Protein AF-A0A258IUU7-F1 (afdb_monomer_lite)

Radius of gyration: 29.43 Å; chains: 1; bounding box: 71×58×90 Å

Sequence (221 aa):
MAAPTRRALFGAGLAVAAISAPAAAFGTAAEDAALFTLIRALKAAGDAHAQADVASTAAYQRYKQLLGQPPGALRKRTSDWFAGLPVGDDVSEPFYGDLDACLAARDALLPRLHYPIPAAHHARCVEVVGALTAYRKRAQAAEREANAVAAEAAAEHALEAEDAILDQIRAYRPKTREGFAAKAEVAARFIDDQDALNAYGTKWAQAILADVQPMRSPLSS

Foldseek 3Di:
DDDDDDDDPPDDDPPPPPPDDDPDPPDQCVQCVVLVVLVVVLVVLVVQLVVLVVLLVQLVVQLPVQLDDQDPLQQADPVLVVLQFPDDPDSRDGCQPGLVSLVVSLVVLVVPCVDPSSVVSNVSSVSNNVSNVVSVVSSVVSCVVSVNVVSVVSSVVSVVSSVVSLVVLLQDQGDDPVSLVSSVVSLDVQCDDDPDRDPVNVSSVVSSVVNCVVVPDDPPD

Structure (mmCIF, N/CA/C/O backbone):
data_AF-A0A258IUU7-F1
#
_entry.id   AF-A0A258IUU7-F1
#
loop_
_atom_site.group_PDB
_atom_site.id
_atom_site.type_symbol
_atom_site.label_atom_id
_atom_site.label_alt_id
_atom_site.label_comp_id
_atom_site.label_asym_id
_atom_site.label_entity_id
_atom_site.label_seq_id
_atom_site.pdbx_PDB_ins_code
_atom_site.Cartn_x
_atom_site.Cartn_y
_atom_site.Cartn_z
_atom_site.occupancy
_atom_site.B_iso_or_equiv
_atom_site.auth_seq_id
_atom_site.auth_comp_id
_atom_site.auth_asym_id
_atom_site.auth_atom_id
_atom_site.pdbx_PDB_model_num
ATOM 1 N N . MET A 1 1 ? 6.036 40.406 9.057 1.00 34.84 1 MET A N 1
ATOM 2 C CA . MET A 1 1 ? 4.936 40.504 8.075 1.00 34.84 1 MET A CA 1
ATOM 3 C C . MET A 1 1 ? 4.192 39.186 8.075 1.00 34.84 1 MET A C 1
ATOM 5 O O . MET A 1 1 ? 4.754 38.178 7.675 1.00 34.84 1 MET A O 1
ATOM 9 N N . ALA A 1 2 ? 2.984 39.193 8.632 1.00 31.08 2 ALA A N 1
ATOM 10 C CA . ALA A 1 2 ? 2.076 38.060 8.620 1.00 31.08 2 ALA A CA 1
ATOM 11 C C . ALA A 1 2 ? 1.346 37.993 7.273 1.00 31.08 2 ALA A C 1
ATOM 13 O O . ALA A 1 2 ? 0.922 39.023 6.753 1.00 31.08 2 ALA A O 1
ATOM 14 N N . ALA A 1 3 ? 1.153 36.780 6.766 1.00 28.25 3 ALA A N 1
ATOM 15 C CA . ALA A 1 3 ? 0.068 36.448 5.855 1.00 28.25 3 ALA A CA 1
ATOM 16 C C . ALA A 1 3 ? -0.658 35.229 6.453 1.00 28.25 3 ALA A C 1
ATOM 18 O O . ALA A 1 3 ? -0.120 34.121 6.414 1.00 28.25 3 ALA A O 1
ATOM 19 N N . PRO A 1 4 ? -1.827 35.426 7.085 1.00 41.88 4 PRO A N 1
ATOM 20 C CA . PRO A 1 4 ? -2.693 34.344 7.524 1.00 41.88 4 PRO A CA 1
ATOM 21 C C . PRO A 1 4 ? -3.617 33.891 6.380 1.00 41.88 4 PRO A C 1
ATOM 23 O O . PRO A 1 4 ? -3.773 34.573 5.367 1.00 41.88 4 PRO A O 1
ATOM 26 N N . THR A 1 5 ? -4.320 32.777 6.610 1.00 44.47 5 THR A N 1
ATOM 27 C CA . THR A 1 5 ? -5.529 32.311 5.892 1.00 44.47 5 THR A CA 1
ATOM 28 C C . THR A 1 5 ? -5.368 31.732 4.478 1.00 44.47 5 THR A C 1
ATOM 30 O O . THR A 1 5 ? -5.599 32.405 3.483 1.00 44.47 5 THR A O 1
ATOM 33 N N . ARG A 1 6 ? -5.139 30.409 4.407 1.00 35.56 6 ARG A N 1
ATOM 34 C CA . ARG A 1 6 ? -5.766 29.477 3.438 1.00 35.56 6 ARG A CA 1
ATOM 35 C C . ARG A 1 6 ? -5.693 28.038 3.975 1.00 35.56 6 ARG A C 1
ATOM 37 O O . ARG A 1 6 ? -4.885 27.237 3.529 1.00 35.56 6 ARG A O 1
ATOM 44 N N . ARG A 1 7 ? -6.514 27.726 4.982 1.00 36.66 7 ARG A N 1
ATOM 45 C CA . ARG A 1 7 ? -6.904 26.355 5.386 1.00 36.66 7 ARG A CA 1
ATOM 46 C C . ARG A 1 7 ? -8.094 26.446 6.350 1.00 36.66 7 ARG A C 1
ATOM 48 O O . ARG A 1 7 ? -8.017 26.118 7.521 1.00 36.66 7 ARG A O 1
ATOM 55 N N . ALA A 1 8 ? -9.183 27.003 5.834 1.00 33.62 8 ALA A N 1
ATOM 56 C CA . ALA A 1 8 ? -10.482 27.067 6.495 1.00 33.62 8 ALA A CA 1
ATOM 57 C C . ALA A 1 8 ? -11.578 26.934 5.426 1.00 33.62 8 ALA A C 1
ATOM 59 O O . ALA A 1 8 ? -12.376 27.839 5.249 1.00 33.62 8 ALA A O 1
ATOM 60 N N . LEU A 1 9 ? -11.543 25.853 4.635 1.00 34.88 9 LEU A N 1
ATOM 61 C CA . LEU A 1 9 ? -12.598 25.509 3.664 1.00 34.88 9 LEU A CA 1
ATOM 62 C C . LEU A 1 9 ? -12.804 23.987 3.501 1.00 34.88 9 LEU A C 1
ATOM 64 O O . LEU A 1 9 ? -13.323 23.537 2.490 1.00 34.88 9 LEU A O 1
ATOM 68 N N . PHE A 1 10 ? -12.472 23.197 4.523 1.00 37.81 10 PHE A N 1
ATOM 69 C CA . PHE A 1 10 ? -13.085 21.877 4.729 1.00 37.81 10 PHE A CA 1
ATOM 70 C C . PHE A 1 10 ? -13.668 21.858 6.140 1.00 37.81 10 PHE A C 1
ATOM 72 O O . PHE A 1 10 ? -13.172 21.209 7.054 1.00 37.81 10 PHE A O 1
ATOM 79 N N . GLY A 1 11 ? -14.662 22.726 6.329 1.00 27.50 11 GLY A N 1
ATOM 80 C CA . GLY A 1 11 ? -15.493 22.739 7.517 1.00 27.50 11 GLY A CA 1
ATOM 81 C C . GLY A 1 11 ? -16.436 21.541 7.513 1.00 27.50 11 GLY A C 1
ATOM 82 O O . GLY A 1 11 ? -16.991 21.191 6.477 1.00 27.50 11 GLY A O 1
ATOM 83 N N . ALA A 1 12 ? -16.594 20.956 8.697 1.00 36.72 12 ALA A N 1
ATOM 84 C CA . ALA A 1 12 ? -17.875 20.519 9.243 1.00 36.72 12 ALA A CA 1
ATOM 85 C C . ALA A 1 12 ? -18.843 19.867 8.238 1.00 36.72 12 ALA A C 1
ATOM 87 O O . ALA A 1 12 ? -19.731 20.521 7.697 1.00 36.72 12 ALA A O 1
ATOM 88 N N . GLY A 1 13 ? -18.691 18.557 8.039 1.00 33.19 13 GLY A N 1
ATOM 89 C CA . GLY A 1 13 ? -19.592 17.778 7.190 1.00 33.19 13 GLY A CA 1
ATOM 90 C C . GLY A 1 13 ? -19.886 16.357 7.660 1.00 33.19 13 GLY A C 1
ATOM 91 O O . GLY A 1 13 ? -20.652 15.678 6.990 1.00 33.19 13 GLY A O 1
ATOM 92 N N . LEU A 1 14 ? -19.353 15.894 8.799 1.00 33.97 14 LEU A N 1
ATOM 93 C CA . LEU A 1 14 ? -19.926 14.723 9.463 1.00 33.97 14 LEU A CA 1
ATOM 94 C C . LEU A 1 14 ? -20.984 15.240 10.431 1.00 33.97 14 LEU A C 1
ATOM 96 O O . LEU A 1 14 ? -20.708 15.585 11.579 1.00 33.97 14 LEU A O 1
ATOM 100 N N . ALA A 1 15 ? -22.197 15.383 9.904 1.00 34.22 15 ALA A N 1
ATOM 101 C CA . ALA A 1 15 ? -23.387 15.578 10.703 1.00 34.22 15 ALA A CA 1
ATOM 102 C C . ALA A 1 15 ? -23.520 14.373 11.644 1.00 34.22 15 ALA A C 1
ATOM 104 O O . ALA A 1 15 ? -24.073 13.336 11.286 1.00 34.22 15 ALA A O 1
ATOM 105 N N . VAL A 1 16 ? -22.985 14.510 12.858 1.00 39.62 16 VAL A N 1
ATOM 106 C CA . VAL A 1 16 ? -23.411 13.711 14.001 1.00 39.62 16 VAL A CA 1
ATOM 107 C C . VAL A 1 16 ? -24.884 14.051 14.174 1.00 39.62 16 VAL A C 1
ATOM 109 O O . VAL A 1 16 ? -25.230 15.113 14.689 1.00 39.62 16 VAL A O 1
ATOM 112 N N . ALA A 1 17 ? -25.755 13.200 13.637 1.00 36.09 17 ALA A N 1
ATOM 113 C CA . ALA A 1 17 ? -27.182 13.310 13.850 1.00 36.09 17 ALA A CA 1
ATOM 114 C C . ALA A 1 17 ? -27.420 13.253 15.363 1.00 36.09 17 ALA A C 1
ATOM 116 O O . ALA A 1 17 ? -27.310 12.199 15.990 1.00 36.09 17 ALA A O 1
ATOM 117 N N . ALA A 1 18 ? -27.710 14.412 15.951 1.00 40.38 18 ALA A N 1
ATOM 118 C CA . ALA A 1 18 ? -28.271 14.523 17.281 1.00 40.38 18 ALA A CA 1
ATOM 119 C C . ALA A 1 18 ? -29.666 13.888 17.236 1.00 40.38 18 ALA A C 1
ATOM 121 O O . ALA A 1 18 ? -30.659 14.542 16.927 1.00 40.38 18 ALA A O 1
ATOM 122 N N . ILE A 1 19 ? -29.728 12.577 17.470 1.00 44.97 19 ILE A N 1
ATOM 123 C CA . ILE A 1 19 ? -30.986 11.861 17.652 1.00 44.97 19 ILE A CA 1
ATOM 124 C C . ILE A 1 19 ? -31.363 12.020 19.120 1.00 44.97 19 ILE A C 1
ATOM 126 O O . ILE A 1 19 ? -30.911 11.282 19.995 1.00 44.97 19 ILE A O 1
ATOM 130 N N . SER A 1 20 ? -32.189 13.028 19.376 1.00 47.78 20 SER A N 1
ATOM 131 C CA . SER A 1 20 ? -32.957 13.177 20.606 1.00 47.78 20 SER A CA 1
ATOM 132 C C . SER A 1 20 ? -33.908 11.981 20.723 1.00 47.78 20 SER A C 1
ATOM 134 O O . SER A 1 20 ? -34.896 11.903 19.995 1.00 47.78 20 SER A O 1
ATOM 136 N N . ALA A 1 21 ? -33.611 11.033 21.612 1.00 38.94 21 ALA A N 1
ATOM 137 C CA . ALA A 1 21 ? -34.515 9.941 21.978 1.00 38.94 21 ALA A CA 1
ATOM 138 C C . ALA A 1 21 ? -34.960 10.098 23.447 1.00 38.94 21 ALA A C 1
ATOM 140 O O . ALA A 1 21 ? -34.203 10.626 24.264 1.00 38.94 21 ALA A O 1
ATOM 141 N N . PRO A 1 22 ? -36.210 9.719 23.769 1.00 39.28 22 PRO A N 1
ATOM 142 C CA . PRO A 1 22 ? -37.013 10.342 24.814 1.00 39.28 22 PRO A CA 1
ATOM 143 C C . PRO A 1 22 ? -36.613 9.887 26.211 1.00 39.28 22 PRO A C 1
ATOM 145 O O . PRO A 1 22 ? -36.375 8.707 26.439 1.00 39.28 22 PRO A O 1
ATOM 148 N N . ALA A 1 23 ? -36.625 10.836 27.143 1.00 46.91 23 ALA A N 1
ATOM 149 C CA . ALA A 1 23 ? -36.422 10.657 28.571 1.00 46.91 23 ALA A CA 1
ATOM 150 C C . ALA A 1 23 ? -37.496 9.751 29.210 1.00 46.91 23 ALA A C 1
ATOM 152 O O . ALA A 1 23 ? -38.582 10.237 29.499 1.00 46.91 23 ALA A O 1
ATOM 153 N N . ALA A 1 24 ? -37.202 8.463 29.440 1.00 41.03 24 ALA A N 1
ATOM 154 C CA . ALA A 1 24 ? -37.823 7.605 30.468 1.00 41.03 24 ALA A CA 1
ATOM 155 C C . ALA A 1 24 ? -37.194 6.184 30.531 1.00 41.03 24 ALA A C 1
ATOM 157 O O . ALA A 1 24 ? -37.865 5.200 30.253 1.00 41.03 24 ALA A O 1
ATOM 158 N N . ALA A 1 25 ? -35.899 6.074 30.870 1.00 41.31 25 ALA A N 1
ATOM 159 C CA . ALA A 1 25 ? -35.201 4.867 31.373 1.00 41.31 25 ALA A CA 1
ATOM 160 C C . ALA A 1 25 ? -33.747 5.182 31.850 1.00 41.31 25 ALA A C 1
ATOM 162 O O . ALA A 1 25 ? -32.862 4.330 31.820 1.00 41.31 25 ALA A O 1
ATOM 163 N N . PHE A 1 26 ? -33.455 6.436 32.230 1.00 40.56 26 PHE A N 1
ATOM 164 C CA . PHE A 1 26 ? -32.109 7.049 32.171 1.00 40.56 26 PHE A CA 1
ATOM 165 C C . PHE A 1 26 ? -31.313 7.005 33.486 1.00 40.56 26 PHE A C 1
ATOM 167 O O . PHE A 1 26 ? -30.794 8.024 33.928 1.00 40.56 26 PHE A O 1
ATOM 174 N N . GLY A 1 27 ? -31.213 5.840 34.124 1.00 42.56 27 GLY A N 1
ATOM 175 C CA . GLY A 1 27 ? -30.250 5.649 35.219 1.00 42.56 27 GLY A CA 1
ATOM 176 C C . GLY A 1 27 ? -28.943 5.052 34.707 1.00 42.56 27 GLY A C 1
ATOM 177 O O . GLY A 1 27 ? -27.898 5.684 34.728 1.00 42.56 27 GLY A O 1
ATOM 178 N N . THR A 1 28 ? -29.034 3.838 34.166 1.00 47.50 28 THR A N 1
ATOM 179 C CA . THR A 1 28 ? -27.883 3.006 33.783 1.00 47.50 28 THR A CA 1
ATOM 180 C C . THR A 1 28 ? -27.494 3.149 32.309 1.00 47.50 28 THR A C 1
ATOM 182 O O . THR A 1 28 ? -26.318 3.106 31.971 1.00 47.50 28 THR A O 1
ATOM 185 N N . ALA A 1 29 ? -28.458 3.405 31.417 1.00 51.00 29 ALA A N 1
ATOM 186 C CA . ALA A 1 29 ? -28.188 3.593 29.989 1.00 51.00 29 ALA A CA 1
ATOM 187 C C . ALA A 1 29 ? -27.498 4.931 29.665 1.00 51.00 29 ALA A C 1
ATOM 189 O O . ALA A 1 29 ? -26.859 5.044 28.624 1.00 51.00 29 ALA A O 1
ATOM 190 N N . ALA A 1 30 ? -27.620 5.944 30.533 1.00 62.88 30 ALA A N 1
ATOM 191 C CA . ALA A 1 30 ? -27.027 7.263 30.308 1.00 62.88 30 ALA A CA 1
ATOM 192 C C . ALA A 1 30 ? -25.511 7.280 30.560 1.00 62.88 30 ALA A C 1
ATOM 194 O O . ALA A 1 30 ? -24.785 7.981 29.859 1.00 62.88 30 ALA A O 1
ATOM 195 N N . GLU A 1 31 ? -25.035 6.507 31.541 1.00 75.44 31 GLU A N 1
ATOM 196 C CA . GLU A 1 31 ? -23.646 6.570 32.006 1.00 75.44 31 GLU A CA 1
ATOM 197 C C . GLU A 1 31 ? -22.642 6.056 30.969 1.00 75.44 31 GLU A C 1
ATOM 199 O O . GLU A 1 31 ? -21.560 6.628 30.855 1.00 75.44 31 GLU A O 1
ATOM 204 N N . ASP A 1 32 ? -23.024 5.051 30.172 1.00 85.38 32 ASP A N 1
ATOM 205 C CA . ASP A 1 32 ? -22.186 4.451 29.124 1.00 85.38 32 ASP A CA 1
ATOM 206 C C . ASP A 1 32 ? -22.768 4.598 27.701 1.00 85.38 32 ASP A C 1
ATOM 208 O O . ASP A 1 32 ? -22.309 3.955 26.754 1.00 85.38 32 ASP A O 1
ATOM 212 N N . ALA A 1 33 ? -23.741 5.498 27.499 1.00 87.88 33 ALA A N 1
ATOM 213 C CA . ALA A 1 33 ? -24.345 5.763 26.184 1.00 87.88 33 ALA A CA 1
ATOM 214 C C . ALA A 1 33 ? -23.308 6.123 25.102 1.00 87.88 33 ALA A C 1
ATOM 216 O O . ALA A 1 33 ? -23.451 5.744 23.932 1.00 87.88 33 ALA A O 1
ATOM 217 N N . ALA A 1 34 ? -22.257 6.852 25.488 1.00 89.56 34 ALA A N 1
ATOM 218 C CA . ALA A 1 34 ? -21.167 7.233 24.596 1.00 89.56 34 ALA A CA 1
ATOM 219 C C . ALA A 1 34 ? -20.375 6.006 24.113 1.00 89.56 34 ALA A C 1
ATOM 221 O O . ALA A 1 34 ? -20.124 5.885 22.915 1.00 89.56 34 ALA A O 1
ATOM 222 N N . LEU A 1 35 ? -20.077 5.050 25.001 1.00 92.31 35 LEU A N 1
ATOM 223 C CA . LEU A 1 35 ? -19.404 3.797 24.648 1.00 92.31 35 LEU A CA 1
ATOM 224 C C . LEU A 1 35 ? -20.226 2.971 23.655 1.00 92.31 35 LEU A C 1
ATOM 226 O O . LEU A 1 35 ? -19.711 2.562 22.619 1.00 92.31 35 LEU A O 1
ATOM 230 N N . PHE A 1 36 ? -21.520 2.773 23.910 1.00 92.19 36 PHE A N 1
ATOM 231 C CA . PHE A 1 36 ? -22.383 2.032 22.979 1.00 92.19 36 PHE A CA 1
ATOM 232 C C . PHE A 1 36 ? -22.591 2.762 21.644 1.00 92.19 36 PHE A C 1
ATOM 234 O O . PHE A 1 36 ? -22.881 2.142 20.619 1.00 92.19 36 PHE A O 1
ATOM 241 N N . THR A 1 37 ? -22.435 4.085 21.623 1.00 93.81 37 THR A N 1
ATOM 242 C CA . THR A 1 37 ? -22.398 4.858 20.374 1.00 93.81 37 THR A CA 1
ATOM 243 C C . THR A 1 37 ? -21.097 4.610 19.615 1.00 93.81 37 THR A C 1
ATOM 245 O O . THR A 1 37 ? -21.157 4.337 18.418 1.00 93.81 37 THR A O 1
ATOM 248 N N . LEU A 1 38 ? -19.951 4.588 20.303 1.00 94.06 38 LEU A N 1
ATOM 249 C CA . LEU A 1 38 ? -18.661 4.224 19.711 1.00 94.06 38 LEU A CA 1
ATOM 250 C C . LEU A 1 38 ? -18.651 2.786 19.179 1.00 94.06 38 LEU A C 1
ATOM 252 O O . LEU A 1 38 ? -18.171 2.562 18.079 1.00 94.06 38 LEU A O 1
ATOM 256 N N . ILE A 1 39 ? -19.233 1.819 19.892 1.00 94.62 39 ILE A N 1
ATOM 257 C CA . ILE A 1 39 ? -19.301 0.417 19.437 1.00 94.62 39 ILE A CA 1
ATOM 258 C C . ILE A 1 39 ? -20.151 0.279 18.166 1.00 94.62 39 ILE A C 1
ATOM 260 O O . ILE A 1 39 ? -19.792 -0.455 17.245 1.00 94.62 39 ILE A O 1
ATOM 264 N N . ARG A 1 40 ? -21.269 1.009 18.074 1.00 95.44 40 ARG A N 1
ATOM 265 C CA . ARG A 1 40 ? -22.071 1.052 16.839 1.00 95.44 40 ARG A CA 1
ATOM 266 C C . ARG A 1 40 ? -21.302 1.706 15.692 1.00 95.44 40 ARG A C 1
ATOM 268 O O . ARG A 1 40 ? -21.364 1.204 14.573 1.00 95.44 40 ARG A O 1
ATOM 275 N N . ALA A 1 41 ? -20.567 2.780 15.976 1.00 93.12 41 ALA A N 1
ATOM 276 C CA . ALA A 1 41 ? -19.698 3.425 14.999 1.00 93.12 41 ALA A CA 1
ATOM 277 C C . ALA A 1 41 ? -18.565 2.493 14.539 1.00 93.12 41 ALA A C 1
ATOM 279 O O . ALA A 1 41 ? -18.305 2.426 13.345 1.00 93.12 41 ALA A O 1
ATOM 280 N N . LEU A 1 42 ? -17.963 1.721 15.452 1.00 95.50 42 LEU A N 1
ATOM 281 C CA . LEU A 1 42 ? -16.926 0.734 15.145 1.00 95.50 42 LEU A CA 1
ATOM 282 C C . LEU A 1 42 ? -17.442 -0.315 14.163 1.00 95.50 42 LEU A C 1
ATOM 284 O O . LEU A 1 42 ? -16.784 -0.607 13.174 1.00 95.50 42 LEU A O 1
ATOM 288 N N . LYS A 1 43 ? -18.645 -0.851 14.404 1.00 94.50 43 LYS A N 1
ATOM 289 C CA . LYS A 1 43 ? -19.261 -1.813 13.484 1.00 94.50 43 LYS A CA 1
ATOM 290 C C . LYS A 1 43 ? -19.465 -1.211 12.091 1.00 94.50 43 LYS A C 1
ATOM 292 O O . LYS A 1 43 ? -19.099 -1.836 11.105 1.00 94.50 43 LYS A O 1
ATOM 297 N N . ALA A 1 44 ? -20.013 0.002 12.017 1.00 93.81 44 ALA A N 1
ATOM 298 C CA . ALA A 1 44 ? -20.222 0.683 10.742 1.00 93.81 44 ALA A CA 1
ATOM 299 C C . ALA A 1 44 ? -18.898 0.993 10.015 1.00 93.81 44 ALA A C 1
ATOM 301 O O . ALA A 1 44 ? -18.835 0.879 8.793 1.00 93.81 44 ALA A O 1
ATOM 302 N N . ALA A 1 45 ? -17.847 1.358 10.755 1.00 93.31 45 ALA A N 1
ATOM 303 C CA . ALA A 1 45 ? -16.512 1.577 10.207 1.00 93.31 45 ALA A CA 1
ATOM 304 C C . ALA A 1 45 ? -15.896 0.276 9.674 1.00 93.31 45 ALA A C 1
ATOM 306 O O . ALA A 1 45 ? -15.402 0.277 8.552 1.00 93.31 45 ALA A O 1
ATOM 307 N N . GLY A 1 46 ? -16.014 -0.835 10.409 1.00 92.00 46 GLY A N 1
ATOM 308 C CA . GLY A 1 46 ? -15.561 -2.150 9.948 1.00 92.00 46 GLY A CA 1
ATOM 309 C C . GLY A 1 46 ? -16.287 -2.622 8.682 1.00 92.00 46 GLY A C 1
ATOM 310 O O . GLY A 1 46 ? -15.652 -3.115 7.753 1.00 92.00 46 GLY A O 1
ATOM 311 N N . ASP A 1 47 ? -17.604 -2.399 8.585 1.00 94.06 47 ASP A N 1
ATOM 312 C CA . ASP A 1 47 ? -18.370 -2.700 7.365 1.00 94.06 47 ASP A CA 1
ATOM 313 C C . ASP A 1 47 ? -17.890 -1.847 6.170 1.00 94.06 47 ASP A C 1
ATOM 315 O O . ASP A 1 47 ? -17.760 -2.349 5.050 1.00 94.06 47 ASP A O 1
ATOM 319 N N . ALA A 1 48 ? -17.599 -0.561 6.398 1.00 92.38 48 ALA A N 1
ATOM 320 C CA . ALA A 1 48 ? -17.075 0.341 5.372 1.00 92.38 48 ALA A CA 1
ATOM 321 C C . ALA A 1 48 ? -15.647 -0.032 4.940 1.00 92.38 48 ALA A C 1
ATOM 323 O O . ALA A 1 48 ? -15.347 -0.029 3.746 1.00 92.38 48 ALA A O 1
ATOM 324 N N . HIS A 1 49 ? -14.786 -0.396 5.891 1.00 93.12 49 HIS A N 1
ATOM 325 C CA . HIS A 1 49 ? -13.431 -0.869 5.629 1.00 93.12 49 HIS A CA 1
ATOM 326 C C . HIS A 1 49 ? -13.447 -2.165 4.811 1.00 93.12 49 HIS A C 1
ATOM 328 O O . HIS A 1 49 ? -12.791 -2.224 3.774 1.00 93.12 49 HIS A O 1
ATOM 334 N N . ALA A 1 50 ? -14.279 -3.148 5.168 1.00 94.12 50 ALA A N 1
ATOM 335 C CA . ALA A 1 50 ? -14.420 -4.379 4.387 1.00 94.12 50 ALA A CA 1
ATOM 336 C C . ALA A 1 50 ? -14.864 -4.113 2.935 1.00 94.12 50 ALA A C 1
ATOM 338 O O . ALA A 1 50 ? -14.363 -4.733 1.997 1.00 94.12 50 ALA A O 1
ATOM 339 N N . GLN A 1 51 ? -15.785 -3.168 2.719 1.00 94.75 51 GLN A N 1
ATOM 340 C CA . GLN A 1 51 ? -16.197 -2.771 1.367 1.00 94.75 51 GLN A CA 1
ATOM 341 C C . GLN A 1 51 ? -15.065 -2.083 0.593 1.00 94.75 51 GLN A C 1
ATOM 343 O O . GLN A 1 51 ? -14.891 -2.346 -0.601 1.00 94.75 51 GLN A O 1
ATOM 348 N N . ALA A 1 52 ? -14.295 -1.220 1.258 1.00 93.62 52 ALA A N 1
ATOM 349 C CA . ALA A 1 52 ? -13.158 -0.536 0.657 1.00 93.62 52 ALA A CA 1
ATOM 350 C C . ALA A 1 52 ? -12.024 -1.512 0.297 1.00 93.62 52 ALA A C 1
ATOM 352 O O . ALA A 1 52 ? -11.455 -1.398 -0.787 1.00 93.62 52 ALA A O 1
ATOM 353 N N . ASP A 1 53 ? -11.762 -2.520 1.131 1.00 94.69 53 ASP A N 1
ATOM 354 C CA . ASP A 1 53 ? -10.770 -3.569 0.865 1.00 94.69 53 ASP A CA 1
ATOM 355 C C . ASP A 1 53 ? -11.153 -4.437 -0.348 1.00 94.69 53 ASP A C 1
ATOM 357 O O . ASP A 1 53 ? -10.343 -4.677 -1.251 1.00 94.69 53 ASP A O 1
ATOM 361 N N . VAL A 1 54 ? -12.433 -4.816 -0.457 1.00 96.62 54 VAL A N 1
ATOM 362 C CA . VAL A 1 54 ? -12.958 -5.514 -1.645 1.00 96.62 54 VAL A CA 1
ATOM 363 C C . VAL A 1 54 ? -12.799 -4.654 -2.902 1.00 96.62 54 VAL A C 1
ATOM 365 O O . VAL A 1 54 ? -12.384 -5.159 -3.950 1.00 96.62 54 VAL A O 1
ATOM 368 N N . ALA A 1 55 ? -13.098 -3.355 -2.816 1.00 94.69 55 ALA A N 1
ATOM 369 C CA . ALA A 1 55 ? -12.937 -2.429 -3.935 1.00 94.69 55 ALA A CA 1
ATOM 370 C C . ALA A 1 55 ? -11.461 -2.243 -4.330 1.00 94.69 55 ALA A C 1
ATOM 372 O O . ALA A 1 55 ? -11.148 -2.261 -5.522 1.00 94.69 55 ALA A O 1
ATOM 373 N N . SER A 1 56 ? -10.561 -2.125 -3.350 1.00 95.19 56 SER A N 1
ATOM 374 C CA . SER A 1 56 ? -9.108 -2.055 -3.549 1.00 95.19 56 SER A CA 1
ATOM 375 C C . SER A 1 56 ? -8.585 -3.314 -4.240 1.00 95.19 56 SER A C 1
ATOM 377 O O . SER A 1 56 ? -7.938 -3.239 -5.289 1.00 95.19 56 SER A O 1
ATOM 379 N N . THR A 1 57 ? -8.982 -4.490 -3.750 1.00 95.81 57 THR A N 1
ATOM 380 C CA . THR A 1 57 ? -8.637 -5.776 -4.365 1.00 95.81 57 THR A CA 1
ATOM 381 C C . THR A 1 57 ? -9.143 -5.858 -5.807 1.00 95.81 57 THR A C 1
ATOM 383 O O . THR A 1 57 ? -8.395 -6.249 -6.706 1.00 95.81 57 THR A O 1
ATOM 386 N N . ALA A 1 58 ? -10.390 -5.456 -6.069 1.00 96.69 58 ALA A N 1
ATOM 387 C CA . ALA A 1 58 ? -10.949 -5.451 -7.420 1.00 96.69 58 ALA A CA 1
ATOM 388 C C . ALA A 1 58 ? -10.195 -4.491 -8.359 1.00 96.69 58 ALA A C 1
ATOM 390 O O . ALA A 1 58 ? -9.888 -4.855 -9.500 1.00 96.69 58 ALA A O 1
ATOM 391 N N . ALA A 1 59 ? -9.844 -3.296 -7.875 1.00 95.31 59 ALA A N 1
ATOM 392 C CA . ALA A 1 59 ? -9.045 -2.326 -8.616 1.00 95.31 59 ALA A CA 1
ATOM 393 C C . ALA A 1 59 ? -7.645 -2.877 -8.928 1.00 95.31 59 ALA A C 1
ATOM 395 O O . ALA A 1 59 ? -7.187 -2.793 -10.067 1.00 95.31 59 ALA A O 1
ATOM 396 N N . TYR A 1 60 ? -6.999 -3.540 -7.969 1.00 93.88 60 TYR A N 1
ATOM 397 C CA . TYR A 1 60 ? -5.700 -4.178 -8.175 1.00 93.88 60 TYR A CA 1
ATOM 398 C C . TYR A 1 60 ? -5.750 -5.321 -9.202 1.00 93.88 60 TYR A C 1
ATOM 400 O O . TYR A 1 60 ? -4.869 -5.435 -10.061 1.00 93.88 60 TYR A O 1
ATOM 408 N N . GLN A 1 61 ? -6.801 -6.146 -9.182 1.00 95.62 61 GLN A N 1
ATOM 409 C CA . GLN A 1 61 ? -6.986 -7.190 -10.196 1.00 95.62 61 GLN A CA 1
ATOM 410 C C . GLN A 1 61 ? -7.206 -6.592 -11.589 1.00 95.62 61 GLN A C 1
ATOM 412 O O . GLN A 1 61 ? -6.602 -7.052 -12.562 1.00 95.62 61 GLN A O 1
ATOM 417 N N . ARG A 1 62 ? -8.003 -5.522 -11.693 1.00 95.44 62 ARG A N 1
ATOM 418 C CA . ARG A 1 62 ? -8.186 -4.790 -12.953 1.00 95.44 62 ARG A CA 1
ATOM 419 C C . ARG A 1 62 ? -6.875 -4.172 -13.440 1.00 95.44 62 ARG A C 1
ATOM 421 O O . ARG A 1 62 ? -6.550 -4.300 -14.618 1.00 95.44 62 ARG A O 1
ATOM 428 N N . TYR A 1 63 ? -6.094 -3.567 -12.547 1.00 95.44 63 TYR A N 1
ATOM 429 C CA . TYR A 1 63 ? -4.763 -3.044 -12.855 1.00 95.44 63 TYR A CA 1
ATOM 430 C C . TYR A 1 63 ? -3.857 -4.128 -13.453 1.00 95.44 63 TYR A C 1
ATOM 432 O O . TYR A 1 63 ? -3.269 -3.914 -14.513 1.00 95.44 63 TYR A O 1
ATOM 440 N N . LYS A 1 64 ? -3.800 -5.318 -12.839 1.00 93.19 64 LYS A N 1
ATOM 441 C CA . LYS A 1 64 ? -3.019 -6.454 -13.361 1.00 93.19 64 LYS A CA 1
ATOM 442 C C . LYS A 1 64 ? -3.460 -6.883 -14.757 1.00 93.19 64 LYS A C 1
ATOM 444 O O . LYS A 1 64 ? -2.612 -7.140 -15.611 1.00 93.19 64 LYS A O 1
ATOM 449 N N . GLN A 1 65 ? -4.770 -6.947 -14.990 1.00 94.44 65 GLN A N 1
ATOM 450 C CA . GLN A 1 65 ? -5.328 -7.299 -16.298 1.00 94.44 65 GLN A CA 1
ATOM 451 C C . GLN A 1 65 ? -4.953 -6.268 -17.371 1.00 94.44 65 GLN A C 1
ATOM 453 O O . GLN A 1 65 ? -4.538 -6.651 -18.463 1.00 94.44 65 GLN A O 1
ATOM 458 N N . LEU A 1 66 ? -5.049 -4.974 -17.050 1.00 93.81 66 LEU A N 1
ATOM 459 C CA . LEU A 1 66 ? -4.711 -3.877 -17.963 1.00 93.81 66 LEU A CA 1
ATOM 460 C C . LEU A 1 66 ? -3.202 -3.771 -18.232 1.00 93.81 66 LEU A C 1
ATOM 462 O O . LEU A 1 66 ? -2.786 -3.458 -19.349 1.00 93.81 66 LEU A O 1
ATOM 466 N N . LEU A 1 67 ? -2.369 -4.032 -17.222 1.00 92.31 67 LEU A N 1
ATOM 467 C CA . LEU A 1 67 ? -0.914 -3.975 -17.353 1.00 92.31 67 LEU A CA 1
ATOM 468 C C . LEU A 1 67 ? -0.377 -5.102 -18.248 1.00 92.31 67 LEU A C 1
ATOM 470 O O . LEU A 1 67 ? 0.473 -4.865 -19.120 1.00 92.31 67 LEU A O 1
ATOM 474 N N . GLY A 1 68 ? -0.907 -6.312 -18.051 1.00 88.75 68 GLY A N 1
ATOM 475 C CA . GLY A 1 68 ? -0.507 -7.511 -18.776 1.00 88.75 68 GLY A CA 1
ATOM 476 C C . GLY A 1 68 ? 0.929 -7.946 -18.476 1.00 88.75 68 GLY A C 1
ATOM 477 O O . GLY A 1 68 ? 1.529 -7.575 -17.469 1.00 88.75 68 GLY A O 1
ATOM 478 N N . GLN A 1 69 ? 1.489 -8.766 -19.366 1.00 88.19 69 GLN A N 1
ATOM 479 C CA . GLN A 1 69 ? 2.857 -9.261 -19.222 1.00 88.19 69 GLN A CA 1
ATOM 480 C C . GLN A 1 69 ? 3.892 -8.182 -19.590 1.00 88.19 69 GLN A C 1
ATOM 482 O O . GLN A 1 69 ? 3.660 -7.367 -20.501 1.00 88.19 69 GLN A O 1
ATOM 487 N N . PRO A 1 70 ? 5.061 -8.182 -18.926 1.00 85.50 70 PRO A N 1
ATOM 488 C CA . PRO A 1 70 ? 6.165 -7.330 -19.323 1.00 85.50 70 PRO A CA 1
ATOM 489 C C . PRO A 1 70 ? 6.667 -7.708 -20.722 1.00 85.50 70 PRO A C 1
ATOM 491 O O . PRO A 1 70 ? 6.702 -8.887 -21.084 1.00 85.50 70 PRO A O 1
ATOM 494 N N . PRO A 1 71 ? 7.101 -6.728 -21.529 1.00 89.00 71 PRO A N 1
ATOM 495 C CA . PRO A 1 71 ? 7.768 -7.023 -22.788 1.00 89.00 71 PRO A CA 1
ATOM 496 C C . PRO A 1 71 ? 9.075 -7.787 -22.539 1.00 89.00 71 PRO A C 1
ATOM 498 O O . PRO A 1 71 ? 9.844 -7.442 -21.643 1.00 89.00 71 PRO A O 1
ATOM 501 N N . GLY A 1 72 ? 9.367 -8.789 -23.375 1.00 88.75 72 GLY A N 1
ATOM 502 C CA . GLY A 1 72 ? 10.546 -9.654 -23.221 1.00 88.75 72 GLY A CA 1
ATOM 503 C C . GLY A 1 72 ? 11.891 -8.916 -23.256 1.00 88.75 72 GLY A C 1
ATOM 504 O O . GLY A 1 72 ? 12.876 -9.412 -22.715 1.00 88.75 72 GLY A O 1
ATOM 505 N N . ALA A 1 73 ? 11.924 -7.708 -23.825 1.00 89.94 73 ALA A N 1
ATOM 506 C CA . ALA A 1 73 ? 13.076 -6.812 -23.783 1.00 89.94 73 ALA A CA 1
ATOM 507 C C . ALA A 1 73 ? 13.508 -6.451 -22.349 1.00 89.94 73 ALA A C 1
ATOM 509 O O . ALA A 1 73 ? 14.701 -6.264 -22.119 1.00 89.94 73 ALA A O 1
ATOM 510 N N . LEU A 1 74 ? 12.567 -6.410 -21.393 1.00 90.38 74 LEU A N 1
ATOM 511 C CA . LEU A 1 74 ? 12.832 -6.109 -19.980 1.00 90.38 74 LEU A CA 1
ATOM 512 C C . LEU A 1 74 ? 13.391 -7.285 -19.188 1.00 90.38 74 LEU A C 1
ATOM 514 O O . LEU A 1 74 ? 13.777 -7.101 -18.036 1.00 90.38 74 LEU A O 1
ATOM 518 N N . ARG A 1 75 ? 13.421 -8.484 -19.772 1.00 88.88 75 ARG A N 1
ATOM 519 C CA . ARG A 1 75 ? 14.025 -9.642 -19.124 1.00 88.88 75 ARG A CA 1
ATOM 520 C C . ARG A 1 75 ? 15.540 -9.454 -19.100 1.00 88.88 75 ARG A C 1
ATOM 522 O O . ARG A 1 75 ? 16.144 -9.284 -20.166 1.00 88.88 75 ARG A O 1
ATOM 529 N N . LYS A 1 76 ? 16.124 -9.489 -17.901 1.00 88.88 76 LYS A N 1
ATOM 530 C CA . LYS A 1 76 ? 17.572 -9.395 -17.697 1.00 88.88 76 LYS A CA 1
ATOM 531 C C . LYS A 1 76 ? 18.276 -10.588 -18.347 1.00 88.88 76 LYS A C 1
ATOM 533 O O . LYS A 1 76 ? 17.753 -11.705 -18.394 1.00 88.88 76 LYS A O 1
ATOM 538 N N . ARG A 1 77 ? 19.459 -10.334 -18.901 1.00 87.69 77 ARG A N 1
ATOM 539 C CA . ARG A 1 77 ? 20.343 -11.335 -19.512 1.00 87.69 77 ARG A CA 1
ATOM 540 C C . ARG A 1 77 ? 21.746 -11.168 -18.953 1.00 87.69 77 ARG A C 1
ATOM 542 O O . ARG A 1 77 ? 22.158 -10.060 -18.634 1.00 87.69 77 ARG A O 1
ATOM 549 N N . THR A 1 78 ? 22.530 -12.240 -18.932 1.00 83.81 78 THR A N 1
ATOM 550 C CA . THR A 1 78 ? 23.952 -12.169 -18.550 1.00 83.81 78 THR A CA 1
ATOM 551 C C . THR A 1 78 ? 24.742 -11.195 -19.427 1.00 83.81 78 THR A C 1
ATOM 553 O O . THR A 1 78 ? 25.645 -10.518 -18.947 1.00 83.81 78 THR A O 1
ATOM 556 N N . SER A 1 79 ? 24.357 -11.051 -20.701 1.00 83.81 79 SER A N 1
ATOM 557 C CA . SER A 1 79 ? 24.957 -10.084 -21.623 1.00 83.81 79 SER A CA 1
ATOM 558 C C . SER A 1 79 ? 24.738 -8.620 -21.226 1.00 83.81 79 SER A C 1
ATOM 560 O O . SER A 1 79 ? 25.500 -7.757 -21.653 1.00 83.81 79 SER A O 1
ATOM 562 N N . ASP A 1 80 ? 23.708 -8.330 -20.426 1.00 89.38 80 ASP A N 1
ATOM 563 C CA . ASP A 1 80 ? 23.346 -6.963 -20.037 1.00 89.38 80 ASP A CA 1
ATOM 564 C C . ASP A 1 80 ? 24.397 -6.354 -19.087 1.00 89.38 80 ASP A C 1
ATOM 566 O O . ASP A 1 80 ? 24.595 -5.138 -19.090 1.00 89.38 80 ASP A O 1
ATOM 570 N N . TRP A 1 81 ? 25.163 -7.193 -18.375 1.00 86.44 81 TRP A N 1
ATOM 571 C CA . TRP A 1 81 ? 26.309 -6.764 -17.564 1.00 86.44 81 TRP A CA 1
ATOM 572 C C . TRP A 1 81 ? 27.401 -6.102 -18.415 1.00 86.44 81 TRP A C 1
ATOM 574 O O . TRP A 1 81 ? 27.925 -5.050 -18.056 1.00 86.44 81 TRP A O 1
ATOM 584 N N . PHE A 1 82 ? 27.690 -6.649 -19.603 1.00 86.88 82 PHE A N 1
ATOM 585 C CA . PHE A 1 82 ? 28.672 -6.059 -20.525 1.00 86.88 82 PHE A CA 1
ATOM 586 C C . PHE A 1 82 ? 28.205 -4.727 -21.125 1.00 86.88 82 PHE A C 1
ATOM 588 O O . PHE A 1 82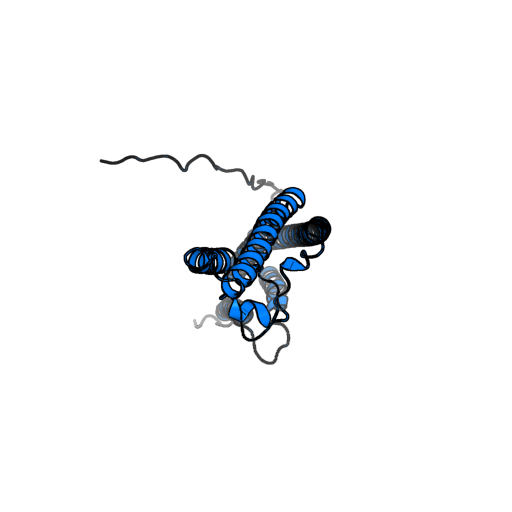 ? 29.030 -3.925 -21.571 1.00 86.88 82 PHE A O 1
ATOM 595 N N . ALA A 1 83 ? 26.894 -4.479 -21.122 1.00 87.75 83 ALA A N 1
ATOM 596 C CA . ALA A 1 83 ? 26.304 -3.209 -21.520 1.00 87.75 83 ALA A CA 1
ATOM 597 C C . ALA A 1 83 ? 26.233 -2.185 -20.371 1.00 87.75 83 ALA A C 1
ATOM 599 O O . ALA A 1 83 ? 25.795 -1.058 -20.590 1.00 87.75 83 ALA A O 1
ATOM 600 N N . GLY A 1 84 ? 26.679 -2.553 -19.163 1.00 88.00 84 GLY A N 1
ATOM 601 C CA . GLY A 1 84 ? 26.630 -1.692 -17.981 1.00 88.00 84 GLY A CA 1
ATOM 602 C C . GLY A 1 84 ? 25.221 -1.498 -17.415 1.00 88.00 84 GLY A C 1
ATOM 603 O O . GLY A 1 84 ? 25.009 -0.576 -16.632 1.00 88.00 84 GLY A O 1
ATOM 604 N N . LEU A 1 85 ? 24.254 -2.332 -17.814 1.00 90.69 85 LEU A N 1
ATOM 605 C CA . LEU A 1 85 ? 22.898 -2.303 -17.267 1.00 90.69 85 LEU A CA 1
ATOM 606 C C . LEU A 1 85 ? 22.886 -2.849 -15.823 1.00 90.69 85 LEU A C 1
ATOM 608 O O . LEU A 1 85 ? 23.736 -3.671 -15.474 1.00 90.69 85 LEU A O 1
ATOM 612 N N . PRO A 1 86 ? 21.920 -2.436 -14.979 1.00 86.56 86 PRO A N 1
ATOM 613 C CA . PRO A 1 86 ? 21.829 -2.845 -13.576 1.00 86.56 86 PRO A CA 1
ATOM 614 C C . PRO A 1 86 ? 21.283 -4.273 -13.446 1.00 86.56 86 PRO A C 1
ATOM 616 O O . PRO A 1 86 ? 20.115 -4.536 -13.136 1.00 86.56 86 PRO A O 1
ATOM 619 N N . VAL A 1 87 ? 22.161 -5.224 -13.727 1.00 81.25 87 VAL A N 1
ATOM 620 C CA . VAL A 1 87 ? 21.940 -6.639 -13.463 1.00 81.25 87 VAL A CA 1
ATOM 621 C C . VAL A 1 87 ? 22.488 -6.908 -12.064 1.00 81.25 87 VAL A C 1
ATOM 623 O O . VAL A 1 87 ? 23.698 -6.845 -11.864 1.00 81.25 87 VAL A O 1
ATOM 626 N N . GLY A 1 88 ? 21.601 -7.108 -11.084 1.00 69.44 88 GLY A N 1
ATOM 627 C CA . GLY A 1 88 ? 21.998 -7.617 -9.768 1.00 69.44 88 GLY A CA 1
ATOM 628 C C . GLY A 1 88 ? 22.405 -9.092 -9.854 1.00 69.44 88 GLY A C 1
ATOM 629 O O . GLY A 1 88 ? 22.503 -9.648 -10.949 1.00 69.44 88 GLY A O 1
ATOM 630 N N . ASP A 1 89 ? 22.579 -9.746 -8.706 1.00 65.44 89 ASP A N 1
ATOM 631 C CA . ASP A 1 89 ? 22.918 -11.179 -8.663 1.00 65.44 89 ASP A CA 1
ATOM 632 C C . ASP A 1 89 ? 21.795 -12.073 -9.220 1.00 65.44 89 ASP A C 1
ATOM 634 O O . ASP A 1 89 ? 22.043 -13.202 -9.647 1.00 65.44 89 ASP A O 1
ATOM 638 N N . ASP A 1 90 ? 20.566 -11.553 -9.273 1.00 66.12 90 ASP A N 1
ATOM 639 C CA . ASP A 1 90 ? 19.410 -12.253 -9.810 1.00 66.12 90 ASP A CA 1
ATOM 640 C C . ASP A 1 90 ? 19.007 -11.732 -11.204 1.00 66.12 90 ASP A C 1
ATOM 642 O O . ASP A 1 90 ? 18.415 -10.663 -11.376 1.00 66.12 90 ASP A O 1
ATOM 646 N N . VAL A 1 91 ? 19.320 -12.525 -12.233 1.00 67.50 91 VAL A N 1
ATOM 647 C CA . VAL A 1 91 ? 18.898 -12.304 -13.630 1.00 67.50 91 VAL A CA 1
ATOM 648 C C . VAL A 1 91 ? 17.431 -12.679 -13.886 1.00 67.50 91 VAL A C 1
ATOM 650 O O . VAL A 1 91 ? 16.949 -12.525 -15.012 1.00 67.50 91 VAL A O 1
ATOM 653 N N . SER A 1 92 ? 16.715 -13.203 -12.886 1.00 68.81 92 SER A N 1
ATOM 654 C CA . SER A 1 92 ? 15.311 -13.593 -13.029 1.00 68.81 92 SER A CA 1
ATOM 655 C C . SER A 1 92 ? 14.349 -12.399 -12.982 1.00 68.81 92 SER A C 1
ATOM 657 O O . SER A 1 92 ? 13.268 -12.470 -13.575 1.00 68.81 92 SER A O 1
ATOM 659 N N . GLU A 1 93 ? 14.759 -11.279 -12.380 1.00 77.44 93 GLU A N 1
ATOM 660 C CA . GLU A 1 93 ? 13.912 -10.096 -12.223 1.00 77.44 93 GLU A CA 1
ATOM 661 C C . GLU A 1 93 ? 13.974 -9.137 -13.430 1.00 77.44 93 GLU A C 1
ATOM 663 O O . GLU A 1 93 ? 15.052 -8.863 -13.958 1.00 77.44 93 GLU A O 1
ATOM 668 N N . PRO A 1 94 ? 12.843 -8.571 -13.893 1.00 81.50 94 PRO A N 1
ATOM 669 C CA . PRO A 1 94 ? 12.840 -7.531 -14.928 1.00 81.50 94 PRO A CA 1
ATOM 670 C C . PRO A 1 94 ? 13.342 -6.158 -14.434 1.00 81.50 94 PRO A C 1
ATOM 672 O O . PRO A 1 94 ? 13.341 -5.871 -13.243 1.00 81.50 94 PRO A O 1
ATOM 675 N N . PHE A 1 95 ? 13.699 -5.252 -15.353 1.00 84.44 95 PHE A N 1
ATOM 676 C CA . PHE A 1 95 ? 14.235 -3.898 -15.067 1.00 84.44 95 PHE A CA 1
ATOM 677 C C . PHE A 1 95 ? 13.240 -2.860 -14.468 1.00 84.44 95 PHE A C 1
ATOM 679 O O . PHE A 1 95 ? 13.366 -1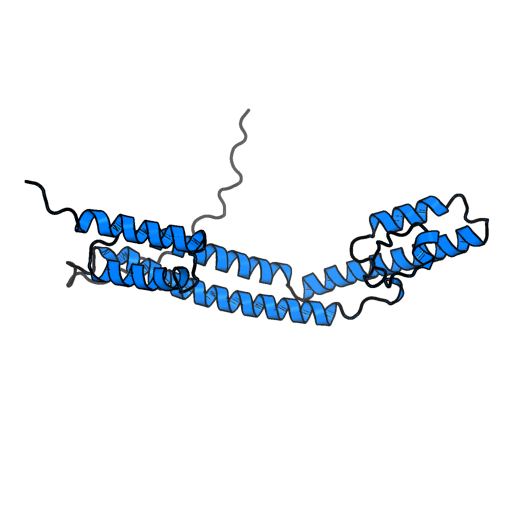.664 -14.729 1.00 84.44 95 PHE A O 1
ATOM 686 N N . TYR A 1 96 ? 12.207 -3.251 -13.714 1.00 76.62 96 TYR A N 1
ATOM 687 C CA . TYR A 1 96 ? 11.051 -2.381 -13.408 1.00 76.62 96 TYR A CA 1
ATOM 688 C C . TYR A 1 96 ? 11.368 -1.040 -12.711 1.00 76.62 96 TYR A C 1
ATOM 690 O O . TYR A 1 96 ? 10.645 -0.066 -12.940 1.00 76.62 96 TYR A O 1
ATOM 698 N N . GLY A 1 97 ? 12.437 -0.968 -11.911 1.00 78.12 97 GLY A N 1
ATOM 699 C CA . GLY A 1 97 ? 12.850 0.235 -11.167 1.00 78.12 97 GLY A CA 1
ATOM 700 C C . GLY A 1 97 ? 14.051 0.989 -11.752 1.00 78.12 97 GLY A C 1
ATOM 701 O O . GLY A 1 97 ? 14.437 2.028 -11.230 1.00 78.12 97 GLY A O 1
ATOM 702 N N . ASP A 1 98 ? 14.626 0.504 -12.850 1.00 84.06 98 ASP A N 1
ATOM 703 C CA . ASP A 1 98 ? 16.022 0.781 -13.205 1.00 84.06 98 ASP A CA 1
ATOM 704 C C . ASP A 1 98 ? 16.201 1.850 -14.301 1.00 84.06 98 ASP A C 1
ATOM 706 O O . ASP A 1 98 ? 17.246 1.908 -14.948 1.00 84.06 98 ASP A O 1
ATOM 710 N N . LEU A 1 99 ? 15.188 2.685 -14.575 1.00 88.50 99 LEU A N 1
ATOM 711 C CA . LEU A 1 99 ? 15.190 3.544 -15.771 1.00 88.50 99 LEU A CA 1
ATOM 712 C C . LEU A 1 99 ? 16.382 4.502 -15.818 1.00 88.50 99 LEU A C 1
ATOM 714 O O . LEU A 1 99 ? 17.039 4.585 -16.854 1.00 88.50 99 LEU A O 1
ATOM 718 N N . ASP A 1 100 ? 16.680 5.180 -14.714 1.00 91.31 100 ASP A N 1
ATOM 719 C CA . ASP A 1 100 ? 17.767 6.161 -14.667 1.00 91.31 100 ASP A CA 1
ATOM 720 C C . ASP A 1 100 ? 19.136 5.483 -14.803 1.00 91.31 100 ASP A C 1
ATOM 722 O O . ASP A 1 100 ? 20.007 5.969 -15.523 1.00 91.31 100 ASP A O 1
ATOM 726 N N . ALA A 1 101 ? 19.299 4.302 -14.204 1.00 91.06 101 ALA A N 1
ATOM 727 C CA . ALA A 1 101 ? 20.501 3.488 -14.356 1.00 91.06 101 ALA A CA 1
ATOM 728 C C . ALA A 1 101 ? 20.660 2.957 -15.794 1.00 91.06 101 ALA A C 1
ATOM 730 O O . ALA A 1 101 ? 21.755 2.998 -16.354 1.00 91.06 101 ALA A O 1
ATOM 731 N N . CYS A 1 102 ? 19.570 2.527 -16.439 1.00 92.06 102 CYS A N 1
ATOM 732 C CA . CYS A 1 102 ? 19.584 2.100 -17.840 1.00 92.06 102 CYS A CA 1
ATOM 733 C C . CYS A 1 102 ? 19.893 3.264 -18.798 1.00 92.06 102 CYS A C 1
ATOM 735 O O . CYS A 1 102 ? 20.595 3.078 -19.794 1.00 92.06 102 CYS A O 1
ATOM 737 N N . LEU A 1 103 ? 19.389 4.467 -18.499 1.00 94.19 103 LEU A N 1
ATOM 738 C CA . LEU A 1 103 ? 19.709 5.694 -19.234 1.00 94.19 103 LEU A CA 1
ATOM 739 C C . LEU A 1 103 ? 21.189 6.059 -19.082 1.00 94.19 103 LEU A C 1
ATOM 741 O O . LEU A 1 103 ? 21.855 6.297 -20.086 1.00 94.19 103 LEU A O 1
ATOM 745 N N . ALA A 1 104 ? 21.724 6.016 -17.860 1.00 94.69 104 ALA A N 1
ATOM 746 C CA . ALA A 1 104 ? 23.140 6.267 -17.605 1.00 94.69 104 ALA A CA 1
ATOM 747 C C . ALA A 1 104 ? 24.046 5.269 -18.350 1.00 94.69 104 ALA A C 1
ATOM 749 O O . ALA A 1 104 ? 25.025 5.673 -18.978 1.00 94.69 104 ALA A O 1
ATOM 750 N N . ALA A 1 105 ? 23.687 3.980 -18.347 1.00 92.81 105 ALA A N 1
ATOM 751 C CA . ALA A 1 105 ? 24.407 2.938 -19.080 1.00 92.81 105 ALA A CA 1
ATOM 752 C C . ALA A 1 105 ? 24.397 3.178 -20.599 1.00 92.81 105 ALA A C 1
ATOM 754 O O . ALA A 1 105 ? 25.428 3.056 -21.263 1.00 92.81 105 ALA A O 1
ATOM 755 N N . ARG A 1 106 ? 23.242 3.569 -21.157 1.00 94.88 106 ARG A N 1
ATOM 756 C CA . ARG A 1 106 ? 23.122 3.960 -22.570 1.00 94.88 106 ARG A CA 1
ATOM 757 C C . ARG A 1 106 ? 24.045 5.134 -22.890 1.00 94.88 106 ARG A C 1
ATOM 759 O O . ARG A 1 106 ? 24.826 5.063 -23.837 1.00 94.88 106 ARG A O 1
ATOM 766 N N . ASP A 1 107 ? 23.965 6.197 -22.099 1.00 95.12 107 ASP A N 1
ATOM 767 C CA . ASP A 1 107 ? 24.654 7.454 -22.385 1.00 95.12 107 ASP A CA 1
ATOM 768 C C . ASP A 1 107 ? 26.180 7.310 -22.245 1.00 95.12 107 ASP A C 1
ATOM 770 O O . ASP A 1 107 ? 26.934 7.882 -23.035 1.00 95.12 107 ASP A O 1
ATOM 774 N N . ALA A 1 108 ? 26.648 6.451 -21.333 1.00 94.12 108 ALA A N 1
ATOM 775 C CA . ALA A 1 108 ? 28.065 6.115 -21.176 1.00 94.12 108 ALA A CA 1
ATOM 776 C C . ALA A 1 108 ? 28.684 5.428 -22.412 1.00 94.12 108 ALA A C 1
ATOM 778 O O . ALA A 1 108 ? 29.898 5.508 -22.623 1.00 94.12 108 ALA A O 1
ATOM 779 N N . LEU A 1 109 ? 27.873 4.761 -23.242 1.00 92.19 109 LEU A N 1
ATOM 780 C CA . LEU A 1 109 ? 28.333 4.068 -24.450 1.00 92.19 109 LEU A CA 1
ATOM 781 C C . LEU A 1 109 ? 28.353 4.965 -25.700 1.00 92.19 109 LEU A C 1
ATOM 783 O O . LEU A 1 109 ? 29.040 4.622 -26.666 1.00 92.19 109 LEU A O 1
ATOM 787 N N . LEU A 1 110 ? 27.679 6.126 -25.679 1.00 90.19 110 LEU A N 1
ATOM 788 C CA . LEU A 1 110 ? 27.602 7.062 -26.814 1.00 90.19 110 LEU A CA 1
ATOM 789 C C . LEU A 1 110 ? 28.972 7.457 -27.409 1.00 90.19 110 LEU A C 1
ATOM 791 O O . LEU A 1 110 ? 29.101 7.460 -28.634 1.00 90.19 110 LEU A O 1
ATOM 795 N N . PRO A 1 111 ? 30.031 7.727 -26.616 1.00 91.75 111 PRO A N 1
ATOM 796 C CA . PRO A 1 111 ? 31.335 8.109 -27.169 1.00 91.75 111 PRO A CA 1
ATOM 797 C C . PRO A 1 111 ? 32.072 6.979 -27.908 1.00 91.75 111 PRO A C 1
ATOM 799 O O . PRO A 1 111 ? 33.125 7.218 -28.498 1.00 91.75 111 PRO A O 1
ATOM 802 N N . ARG A 1 112 ? 31.583 5.732 -27.827 1.00 87.62 112 ARG A N 1
ATOM 803 C CA . ARG A 1 112 ? 32.264 4.526 -28.334 1.00 87.62 112 ARG A CA 1
ATOM 804 C C . ARG A 1 112 ? 31.473 3.793 -29.422 1.00 87.62 112 ARG A C 1
ATOM 806 O O . ARG A 1 112 ? 31.870 2.698 -29.812 1.00 87.62 112 ARG A O 1
ATOM 813 N N . LEU A 1 113 ? 30.384 4.377 -29.923 1.00 88.19 113 LEU A N 1
ATOM 814 C CA . LEU A 1 113 ? 29.457 3.727 -30.861 1.00 88.19 113 LEU A CA 1
ATOM 815 C C . LEU A 1 113 ? 30.065 3.323 -32.201 1.00 88.19 113 LEU A C 1
ATOM 817 O O . LEU A 1 113 ? 29.518 2.460 -32.879 1.00 88.19 113 LEU A O 1
ATOM 821 N N . HIS A 1 114 ? 31.178 3.930 -32.602 1.00 90.62 114 HIS A N 1
ATOM 822 C CA . HIS A 1 114 ? 31.872 3.564 -33.836 1.00 90.62 114 HIS A CA 1
ATOM 823 C C . HIS A 1 114 ? 32.583 2.208 -33.747 1.00 90.62 114 HIS A C 1
ATOM 825 O O . HIS A 1 114 ? 33.012 1.684 -34.773 1.00 90.62 114 HIS A O 1
ATOM 831 N N . TYR A 1 115 ? 32.694 1.620 -32.552 1.00 85.00 115 TYR A N 1
ATOM 832 C CA . TYR A 1 115 ? 33.213 0.269 -32.362 1.00 85.00 115 TYR A CA 1
ATOM 833 C C . TYR A 1 115 ? 32.067 -0.757 -32.287 1.00 85.00 115 TYR A C 1
ATOM 835 O O . TYR A 1 115 ? 31.091 -0.535 -31.568 1.00 85.00 115 TYR A O 1
ATOM 843 N N . PRO A 1 116 ? 32.190 -1.924 -32.946 1.00 86.06 116 PRO A N 1
ATOM 844 C CA . PRO A 1 116 ? 31.080 -2.865 -33.120 1.00 86.06 116 PRO A CA 1
ATOM 845 C C . PRO A 1 116 ? 30.545 -3.457 -31.805 1.00 86.06 116 PRO A C 1
ATOM 847 O O . PRO A 1 116 ? 29.336 -3.615 -31.655 1.00 86.06 116 PRO A O 1
ATOM 850 N N . ILE A 1 117 ? 31.417 -3.748 -30.832 1.00 87.69 117 ILE A N 1
ATOM 851 C CA . ILE A 1 117 ? 31.009 -4.305 -29.530 1.00 87.69 117 ILE A CA 1
ATOM 852 C C . ILE A 1 117 ? 30.238 -3.256 -28.697 1.00 87.69 117 ILE A C 1
ATOM 854 O O . ILE A 1 117 ? 29.088 -3.518 -28.341 1.00 87.69 117 ILE A O 1
ATOM 858 N N . PRO A 1 118 ? 30.779 -2.045 -28.440 1.00 89.50 118 PRO A N 1
ATOM 859 C CA . PRO A 1 118 ? 30.007 -0.970 -27.813 1.00 89.50 118 PRO A CA 1
ATOM 860 C C . PRO A 1 118 ? 28.719 -0.592 -28.554 1.00 89.50 118 PRO A C 1
ATOM 862 O O . PRO A 1 118 ? 27.734 -0.268 -27.897 1.00 89.50 118 PRO A O 1
ATOM 865 N N . ALA A 1 119 ? 28.689 -0.660 -29.890 1.00 91.12 119 ALA A N 1
ATOM 866 C CA . ALA A 1 119 ? 27.476 -0.410 -30.671 1.00 91.12 119 ALA A CA 1
ATOM 867 C C . ALA A 1 119 ? 26.367 -1.425 -30.356 1.00 91.12 119 ALA A C 1
ATOM 869 O O . ALA A 1 119 ? 25.218 -1.036 -30.141 1.00 91.12 119 ALA A O 1
ATOM 870 N N . ALA A 1 120 ? 26.711 -2.716 -30.273 1.00 92.62 120 ALA A N 1
ATOM 871 C CA . ALA A 1 120 ? 25.772 -3.771 -29.897 1.00 92.62 120 ALA A CA 1
ATOM 872 C C . ALA A 1 120 ? 25.258 -3.594 -28.457 1.00 92.62 120 ALA A C 1
ATOM 874 O O . ALA A 1 120 ? 24.058 -3.708 -28.206 1.00 92.62 120 ALA A O 1
ATOM 875 N N . HIS A 1 121 ? 26.145 -3.251 -27.519 1.00 94.19 121 HIS A N 1
ATOM 876 C CA . HIS A 1 121 ? 25.766 -2.973 -26.130 1.00 94.19 121 HIS A CA 1
ATOM 877 C C . HIS A 1 121 ? 24.862 -1.742 -26.018 1.00 94.19 121 HIS A C 1
ATOM 879 O O . HIS A 1 121 ? 23.848 -1.774 -25.325 1.00 94.19 121 HIS A O 1
ATOM 885 N N . HIS A 1 122 ? 25.172 -0.674 -26.754 1.00 94.75 122 HIS A N 1
ATOM 886 C CA . HIS A 1 122 ? 24.335 0.516 -26.785 1.00 94.75 122 HIS A CA 1
ATOM 887 C C . HIS A 1 122 ? 22.954 0.221 -27.373 1.00 94.75 122 HIS A C 1
ATOM 889 O O . HIS A 1 122 ? 21.949 0.656 -26.814 1.00 94.75 122 HIS A O 1
ATOM 895 N N . ALA A 1 123 ? 22.881 -0.548 -28.466 1.00 93.75 123 ALA A N 1
ATOM 896 C CA . ALA A 1 123 ? 21.610 -0.972 -29.049 1.00 93.75 123 ALA A CA 1
ATOM 897 C C . ALA A 1 123 ? 20.751 -1.739 -28.031 1.00 93.75 123 ALA A C 1
ATOM 899 O O . ALA A 1 123 ? 19.546 -1.500 -27.939 1.00 93.75 123 ALA A O 1
ATOM 900 N N . ARG A 1 124 ? 21.377 -2.587 -27.203 1.00 93.94 124 ARG A N 1
ATOM 901 C CA . ARG A 1 124 ? 20.699 -3.270 -26.097 1.00 93.94 124 ARG A CA 1
ATOM 902 C C . ARG A 1 124 ? 20.194 -2.294 -25.030 1.00 93.94 124 ARG A C 1
ATOM 904 O O . ARG A 1 124 ? 19.036 -2.395 -24.629 1.00 93.94 124 ARG A O 1
ATOM 911 N N . CYS A 1 125 ? 20.999 -1.319 -24.607 1.00 93.69 125 CYS A N 1
ATOM 912 C CA . CYS A 1 125 ? 20.542 -0.289 -23.667 1.00 93.69 125 CYS A CA 1
ATOM 913 C C . CYS A 1 125 ? 19.359 0.517 -24.229 1.00 93.69 125 CYS A C 1
ATOM 915 O O . CYS A 1 125 ? 18.393 0.772 -23.513 1.00 93.69 125 CYS A O 1
ATOM 917 N N . VAL A 1 126 ? 19.390 0.875 -25.518 1.00 95.69 126 VAL A N 1
ATOM 918 C CA . VAL A 1 126 ? 18.280 1.564 -26.202 1.00 95.69 126 VAL A CA 1
ATOM 919 C C . VAL A 1 126 ? 17.006 0.717 -26.195 1.00 95.69 126 VAL A C 1
ATOM 921 O O . VAL A 1 126 ? 15.935 1.242 -25.887 1.00 95.69 126 VAL A O 1
ATOM 924 N N . GLU A 1 127 ? 17.113 -0.580 -26.493 1.00 95.12 127 GLU A N 1
ATOM 925 C CA . GLU A 1 127 ? 15.988 -1.523 -26.457 1.00 95.12 127 GLU A CA 1
ATOM 926 C C . GLU A 1 127 ? 15.339 -1.567 -25.063 1.00 95.12 127 GLU A C 1
ATOM 928 O O . GLU A 1 127 ? 14.123 -1.393 -24.938 1.00 95.12 127 GLU A O 1
ATOM 933 N N . VAL A 1 128 ? 16.150 -1.744 -24.012 1.00 94.19 128 VAL A N 1
ATOM 934 C CA . VAL A 1 128 ? 15.679 -1.816 -22.619 1.00 94.19 128 VAL A CA 1
ATOM 935 C C . VAL A 1 128 ? 15.039 -0.499 -22.189 1.00 94.19 128 VAL A C 1
ATOM 937 O O . VAL A 1 128 ? 13.918 -0.505 -21.680 1.00 94.19 128 VAL A O 1
ATOM 940 N N . VAL A 1 129 ? 15.695 0.638 -22.443 1.00 95.19 129 VAL A N 1
ATOM 941 C CA . VAL A 1 129 ? 15.166 1.972 -22.107 1.00 95.19 129 VAL A CA 1
ATOM 942 C C . VAL A 1 129 ? 13.838 2.234 -22.821 1.00 95.19 129 VAL A C 1
ATOM 944 O O . VAL A 1 129 ? 12.887 2.716 -22.197 1.00 95.19 129 VAL A O 1
ATOM 947 N N . GLY A 1 130 ? 13.746 1.906 -24.112 1.00 95.19 130 GLY A N 1
ATOM 948 C CA . GLY A 1 130 ? 12.518 2.058 -24.892 1.00 95.19 130 GLY A CA 1
ATOM 949 C C . GLY A 1 130 ? 11.375 1.210 -24.333 1.00 95.19 130 GLY A C 1
ATOM 950 O O . GLY A 1 130 ? 10.281 1.727 -24.080 1.00 95.19 130 GLY A O 1
ATOM 951 N N . ALA A 1 131 ? 11.645 -0.070 -24.064 1.00 94.44 131 ALA A N 1
ATOM 952 C CA . ALA A 1 131 ? 10.673 -0.987 -23.478 1.00 94.44 131 ALA A CA 1
ATOM 953 C C . ALA A 1 131 ? 10.222 -0.539 -22.080 1.00 94.44 131 ALA A C 1
ATOM 955 O O . ALA A 1 131 ? 9.025 -0.567 -21.786 1.00 94.44 131 ALA A O 1
ATOM 956 N N . LEU A 1 132 ? 11.149 -0.072 -21.240 1.00 93.38 132 LEU A N 1
ATOM 957 C CA . LEU A 1 132 ? 10.865 0.349 -19.868 1.00 93.38 132 LEU A CA 1
ATOM 958 C C . LEU A 1 132 ? 10.048 1.639 -19.843 1.00 93.38 132 LEU A C 1
ATOM 960 O O . LEU A 1 132 ? 9.071 1.745 -19.105 1.00 93.38 132 LEU A O 1
ATOM 964 N N . THR A 1 133 ? 10.382 2.591 -20.715 1.00 93.75 133 THR A N 1
ATOM 965 C CA . THR A 1 133 ? 9.624 3.839 -20.877 1.00 93.75 133 THR A CA 1
ATOM 966 C C . THR A 1 133 ? 8.187 3.558 -21.318 1.00 93.75 133 THR A C 1
ATOM 968 O O . THR A 1 133 ? 7.240 4.106 -20.748 1.00 93.75 133 THR A O 1
ATOM 971 N N . ALA A 1 134 ? 8.004 2.681 -22.310 1.00 92.56 134 ALA A N 1
ATOM 972 C CA . ALA A 1 134 ? 6.678 2.291 -22.782 1.00 92.56 134 ALA A CA 1
ATOM 973 C C . ALA A 1 134 ? 5.885 1.527 -21.709 1.00 92.56 134 ALA A C 1
ATOM 975 O O . ALA A 1 134 ? 4.695 1.783 -21.515 1.00 92.56 134 ALA A O 1
ATOM 976 N N . TYR A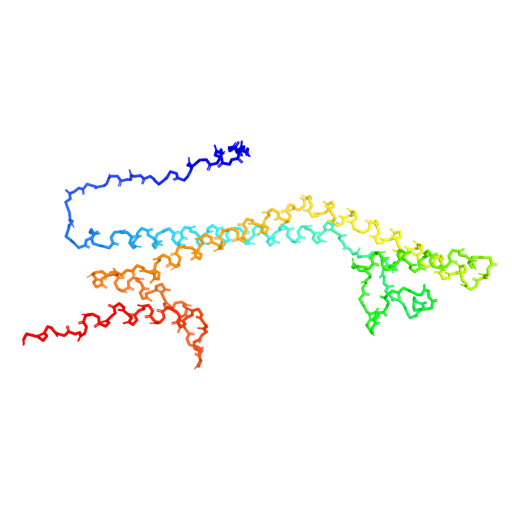 1 135 ? 6.542 0.619 -20.982 1.00 92.50 135 TYR A N 1
ATOM 977 C CA . TYR A 1 135 ? 5.921 -0.146 -19.904 1.00 92.50 135 TYR A CA 1
ATOM 978 C C . TYR A 1 135 ? 5.486 0.749 -18.739 1.00 92.50 135 TYR A C 1
ATOM 980 O O . TYR A 1 135 ? 4.351 0.631 -18.289 1.00 92.50 135 TYR A O 1
ATOM 988 N N . ARG A 1 136 ? 6.313 1.717 -18.318 1.00 92.12 136 ARG A N 1
ATOM 989 C CA . ARG A 1 136 ? 5.944 2.691 -17.273 1.00 92.12 136 ARG A CA 1
ATOM 990 C C . ARG A 1 136 ? 4.748 3.551 -17.676 1.00 92.12 136 ARG A C 1
ATOM 992 O O . ARG A 1 136 ? 3.849 3.747 -16.866 1.00 92.12 136 ARG A O 1
ATOM 999 N N . LYS A 1 137 ? 4.690 4.017 -18.930 1.00 93.06 137 LYS A N 1
ATOM 1000 C CA . LYS A 1 137 ? 3.521 4.760 -19.441 1.00 93.06 137 LYS A CA 1
ATOM 1001 C C . LYS A 1 137 ? 2.249 3.914 -19.406 1.00 93.06 137 LYS A C 1
ATOM 1003 O O . LYS A 1 137 ? 1.201 4.405 -18.997 1.00 93.06 137 LYS A O 1
ATOM 1008 N N . ARG A 1 138 ? 2.345 2.639 -19.797 1.00 92.81 138 ARG A N 1
ATOM 1009 C CA . ARG A 1 138 ? 1.225 1.693 -19.713 1.00 92.81 138 ARG A CA 1
ATOM 1010 C C . ARG A 1 138 ? 0.809 1.441 -18.267 1.00 92.81 138 ARG A C 1
ATOM 1012 O O . ARG A 1 138 ? -0.380 1.471 -17.993 1.00 92.81 138 ARG A O 1
ATOM 1019 N N . ALA A 1 139 ? 1.760 1.253 -17.353 1.00 92.94 139 ALA A N 1
ATOM 1020 C CA . ALA A 1 139 ? 1.482 1.077 -15.931 1.00 92.94 139 ALA A CA 1
ATOM 1021 C C . ALA A 1 139 ? 0.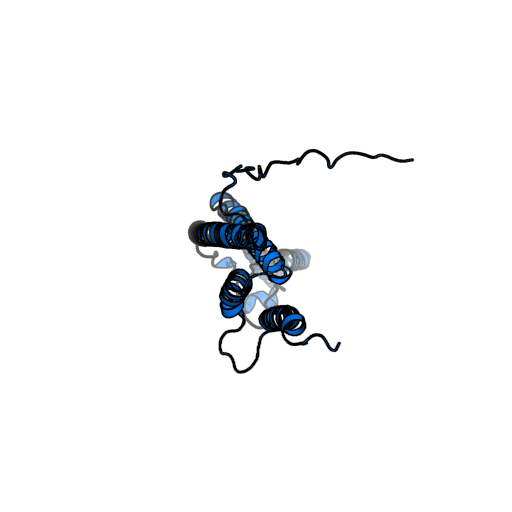743 2.280 -15.339 1.00 92.94 139 ALA A C 1
ATOM 1023 O O . ALA A 1 139 ? -0.272 2.093 -14.683 1.00 92.94 139 ALA A O 1
ATOM 1024 N N . GLN A 1 140 ? 1.174 3.503 -15.655 1.00 93.38 140 GLN A N 1
ATOM 1025 C CA . GLN A 1 140 ? 0.476 4.722 -15.234 1.00 93.38 140 GLN A CA 1
ATOM 1026 C C . GLN A 1 140 ? -0.939 4.825 -15.820 1.00 93.38 140 GLN A C 1
ATOM 1028 O O . GLN A 1 140 ? -1.859 5.274 -15.142 1.00 93.38 140 GLN A O 1
ATOM 1033 N N . ALA A 1 141 ? -1.134 4.431 -17.082 1.00 94.56 141 ALA A N 1
ATOM 1034 C CA . ALA A 1 141 ? -2.462 4.413 -17.693 1.00 94.56 141 ALA A CA 1
ATOM 1035 C C . ALA A 1 141 ? -3.369 3.357 -17.040 1.00 94.56 141 ALA A C 1
ATOM 1037 O O . ALA A 1 141 ? -4.496 3.675 -16.671 1.00 94.56 141 ALA A O 1
ATOM 1038 N N . ALA A 1 142 ? -2.852 2.142 -16.836 1.00 94.81 142 ALA A N 1
ATOM 1039 C CA . ALA A 1 142 ? -3.553 1.042 -16.184 1.00 94.81 142 ALA A CA 1
ATOM 1040 C C . ALA A 1 142 ? -3.930 1.381 -14.735 1.00 94.81 142 ALA A C 1
ATOM 1042 O O . ALA A 1 142 ? -5.041 1.087 -14.312 1.00 94.81 142 ALA A O 1
ATOM 1043 N N . GLU A 1 143 ? -3.035 2.026 -13.986 1.00 94.44 143 GLU A N 1
ATOM 1044 C CA . GLU A 1 143 ? -3.272 2.467 -12.606 1.00 94.44 143 GLU A CA 1
ATOM 1045 C C . GLU A 1 143 ? -4.411 3.490 -12.527 1.00 94.44 143 GLU A C 1
ATOM 1047 O O . GLU A 1 143 ? -5.326 3.343 -11.713 1.00 94.44 143 GLU A O 1
ATOM 1052 N N . ARG A 1 144 ? -4.399 4.490 -13.421 1.00 93.94 144 ARG A N 1
ATOM 1053 C CA . ARG A 1 144 ? -5.470 5.494 -13.520 1.00 93.94 144 ARG A CA 1
ATOM 1054 C C . ARG A 1 144 ? -6.796 4.873 -13.934 1.00 93.94 144 ARG A C 1
ATOM 1056 O O . ARG A 1 144 ? -7.820 5.178 -13.337 1.00 93.94 144 ARG A O 1
ATOM 1063 N N . GLU A 1 145 ? -6.786 4.015 -14.948 1.00 95.00 145 GLU A N 1
ATOM 1064 C CA . GLU A 1 145 ? -8.001 3.382 -15.461 1.00 95.00 145 GLU A CA 1
ATOM 1065 C C . GLU A 1 145 ? -8.614 2.403 -14.453 1.00 95.00 145 GLU A C 1
ATOM 1067 O O . GLU A 1 145 ? -9.836 2.332 -14.309 1.00 95.00 145 GLU A O 1
ATOM 1072 N N . ALA A 1 146 ? -7.774 1.660 -13.734 1.00 94.31 146 ALA A N 1
ATOM 1073 C CA . ALA A 1 146 ? -8.217 0.771 -12.671 1.00 94.31 146 ALA A CA 1
ATOM 1074 C C . ALA A 1 146 ? -8.673 1.521 -11.413 1.00 94.31 146 ALA A C 1
ATOM 1076 O O . ALA A 1 146 ? -9.309 0.909 -10.559 1.00 94.31 146 ALA A O 1
ATOM 1077 N N . ASN A 1 147 ? -8.365 2.818 -11.299 1.00 94.25 147 ASN A N 1
ATOM 1078 C CA . ASN A 1 147 ? -8.572 3.622 -10.097 1.00 94.25 147 ASN A CA 1
ATOM 1079 C C . ASN A 1 147 ? -7.884 3.020 -8.852 1.00 94.25 147 ASN A C 1
ATOM 1081 O O . ASN A 1 147 ? -8.396 3.131 -7.740 1.00 94.25 147 ASN A O 1
ATOM 1085 N N . ALA A 1 148 ? -6.733 2.364 -9.047 1.00 90.12 148 ALA A N 1
ATOM 1086 C CA . ALA A 1 148 ? -6.072 1.567 -8.011 1.00 90.12 148 ALA A CA 1
ATOM 1087 C C . ALA A 1 148 ? -5.632 2.422 -6.813 1.00 90.12 148 ALA A C 1
ATOM 1089 O O . ALA A 1 148 ? -6.009 2.124 -5.687 1.00 90.12 148 ALA A O 1
ATOM 1090 N N . VAL A 1 149 ? -4.953 3.546 -7.069 1.00 91.50 149 VAL A N 1
ATOM 1091 C CA . VAL A 1 149 ? -4.453 4.452 -6.016 1.00 91.50 149 VAL A CA 1
ATOM 1092 C C . VAL A 1 149 ? -5.584 5.028 -5.165 1.00 91.50 149 VAL A C 1
ATOM 1094 O O . VAL A 1 149 ? -5.463 5.125 -3.951 1.00 91.50 149 VAL A O 1
ATOM 1097 N N . ALA A 1 150 ? -6.701 5.420 -5.783 1.00 92.00 150 ALA A N 1
ATOM 1098 C CA . ALA A 1 150 ? -7.813 5.990 -5.028 1.00 92.00 150 ALA A CA 1
ATOM 1099 C C . ALA A 1 150 ? -8.566 4.925 -4.217 1.00 92.00 150 ALA A C 1
ATOM 1101 O O . ALA A 1 150 ? -9.057 5.232 -3.135 1.00 92.00 150 ALA A O 1
ATOM 1102 N N . ALA A 1 151 ? -8.668 3.695 -4.729 1.00 92.44 151 ALA A N 1
ATOM 1103 C CA . ALA A 1 151 ? -9.285 2.587 -4.006 1.00 92.44 151 ALA A CA 1
ATOM 1104 C C . ALA A 1 151 ? -8.423 2.137 -2.813 1.00 92.44 151 ALA A C 1
ATOM 1106 O O . ALA A 1 151 ? -8.961 1.917 -1.732 1.00 92.44 151 ALA A O 1
ATOM 1107 N N . GLU A 1 152 ? -7.101 2.078 -2.990 1.00 93.56 152 GLU A N 1
ATOM 1108 C CA . GLU A 1 152 ? -6.137 1.809 -1.917 1.00 93.56 152 GLU A CA 1
ATOM 1109 C C . GLU A 1 152 ? -6.197 2.893 -0.836 1.00 93.56 152 GLU A C 1
ATOM 1111 O O . GLU A 1 152 ? -6.451 2.583 0.324 1.00 93.56 152 GLU A O 1
ATOM 1116 N N . ALA A 1 153 ? -6.119 4.172 -1.221 1.00 94.44 153 ALA A N 1
ATOM 1117 C CA . ALA A 1 153 ? -6.230 5.285 -0.277 1.00 94.44 153 ALA A CA 1
ATOM 1118 C C . ALA A 1 153 ? -7.577 5.307 0.473 1.00 94.44 153 ALA A C 1
ATOM 1120 O O . ALA A 1 153 ? -7.641 5.706 1.635 1.00 94.44 153 ALA A O 1
ATOM 1121 N N . ALA A 1 154 ? -8.672 4.886 -0.171 1.00 93.12 154 ALA A N 1
ATOM 1122 C CA . ALA A 1 154 ? -9.971 4.769 0.488 1.00 93.12 154 ALA A CA 1
ATOM 1123 C C . ALA A 1 154 ? -10.001 3.626 1.517 1.00 93.12 154 ALA A C 1
ATOM 1125 O O . ALA A 1 154 ? -10.614 3.790 2.572 1.00 93.12 154 ALA A O 1
ATOM 1126 N N . ALA A 1 155 ? -9.344 2.498 1.228 1.00 93.56 155 ALA A N 1
ATOM 1127 C CA . ALA A 1 155 ? -9.203 1.388 2.167 1.00 93.56 155 ALA A CA 1
ATOM 1128 C C . ALA A 1 155 ? -8.329 1.775 3.367 1.00 93.56 155 ALA A C 1
ATOM 1130 O O . ALA A 1 155 ? -8.747 1.567 4.504 1.00 93.56 155 ALA A O 1
ATOM 1131 N N . GLU A 1 156 ? -7.190 2.433 3.128 1.00 94.75 156 GLU A N 1
ATOM 1132 C CA . GLU A 1 156 ? -6.324 2.967 4.189 1.00 94.75 156 GLU A CA 1
ATOM 1133 C C . GLU A 1 156 ? -7.076 3.960 5.082 1.00 94.75 156 GLU A C 1
ATOM 1135 O O . GLU A 1 156 ? -7.089 3.810 6.300 1.00 94.75 156 GLU A O 1
ATOM 1140 N N . HIS A 1 157 ? -7.788 4.927 4.496 1.00 93.94 157 HIS A N 1
ATOM 1141 C CA . HIS A 1 157 ? -8.571 5.894 5.267 1.00 93.94 157 HIS A CA 1
ATOM 1142 C C . HIS A 1 157 ? -9.705 5.231 6.070 1.00 93.94 157 HIS A C 1
ATOM 1144 O O . HIS A 1 157 ? -10.047 5.682 7.165 1.00 93.94 157 HIS A O 1
ATOM 1150 N N . ALA A 1 158 ? -10.329 4.175 5.538 1.00 92.06 158 ALA A N 1
ATOM 1151 C CA . ALA A 1 158 ? -11.356 3.429 6.263 1.00 92.06 158 ALA A CA 1
ATOM 1152 C C . ALA A 1 158 ? -10.764 2.659 7.456 1.00 92.06 158 ALA A C 1
ATOM 1154 O O . ALA A 1 158 ? -11.354 2.682 8.537 1.00 92.06 158 ALA A O 1
ATOM 1155 N N . LEU A 1 159 ? -9.582 2.059 7.280 1.00 92.69 159 LEU A N 1
ATOM 1156 C CA . LEU A 1 159 ? -8.830 1.409 8.352 1.00 92.69 159 LEU A CA 1
ATOM 1157 C C . LEU A 1 159 ? -8.399 2.416 9.433 1.00 92.69 159 LEU A C 1
ATOM 1159 O O . LEU A 1 159 ? -8.627 2.177 10.615 1.00 92.69 159 LEU A O 1
ATOM 1163 N N . GLU A 1 160 ? -7.864 3.579 9.047 1.00 93.50 160 GLU A N 1
ATOM 1164 C CA . GLU A 1 160 ? -7.499 4.650 9.989 1.00 93.50 160 GLU A CA 1
ATOM 1165 C C . GLU A 1 160 ? -8.707 5.140 10.806 1.00 93.50 160 GLU A C 1
ATOM 1167 O O . GLU A 1 160 ? -8.595 5.415 12.005 1.00 93.50 160 GLU A O 1
ATOM 1172 N N . ALA A 1 161 ? -9.881 5.244 10.174 1.00 91.81 161 ALA A N 1
ATOM 1173 C CA . ALA A 1 161 ? -11.116 5.618 10.855 1.00 91.81 161 ALA A CA 1
ATOM 1174 C C . ALA A 1 161 ? -11.576 4.542 11.855 1.00 91.81 161 ALA A C 1
ATOM 1176 O O . ALA A 1 161 ? -12.037 4.883 12.949 1.00 91.81 161 ALA A O 1
ATOM 1177 N N . GLU A 1 162 ? -11.440 3.261 11.504 1.00 92.69 162 GLU A N 1
ATOM 1178 C CA . GLU A 1 162 ? -11.709 2.136 12.405 1.00 92.69 162 GLU A CA 1
ATOM 1179 C C . GLU A 1 162 ? -10.766 2.168 13.622 1.00 92.69 162 GLU A C 1
ATOM 1181 O O . GLU A 1 162 ? -11.232 2.157 14.768 1.00 92.69 162 GLU A O 1
ATOM 1186 N N . ASP A 1 163 ? -9.461 2.326 13.387 1.00 92.81 163 ASP A N 1
ATOM 1187 C CA . ASP A 1 163 ? -8.431 2.421 14.428 1.00 92.81 163 ASP A CA 1
ATOM 1188 C C . ASP A 1 163 ? -8.658 3.608 15.372 1.00 92.81 163 ASP A C 1
ATOM 1190 O O . ASP A 1 163 ? -8.538 3.477 16.595 1.00 92.81 163 ASP A O 1
ATOM 1194 N N . ALA A 1 164 ? -9.062 4.764 14.837 1.00 93.25 164 ALA A N 1
ATOM 1195 C CA . ALA A 1 164 ? -9.383 5.937 15.646 1.00 93.25 164 ALA A CA 1
ATOM 1196 C C . ALA A 1 164 ? -10.576 5.697 16.589 1.00 93.25 164 ALA A C 1
ATOM 1198 O O . ALA A 1 164 ? -10.617 6.254 17.694 1.00 93.25 164 ALA A O 1
ATOM 1199 N N . ILE A 1 165 ? -11.554 4.880 16.183 1.00 94.25 165 ILE A N 1
ATOM 1200 C CA . ILE A 1 165 ? -12.685 4.496 17.039 1.00 94.25 165 ILE A CA 1
ATOM 1201 C C . ILE A 1 165 ? -12.234 3.467 18.082 1.00 94.25 165 ILE A C 1
ATOM 1203 O O . ILE A 1 165 ? -12.594 3.599 19.256 1.00 94.25 165 ILE A O 1
ATOM 1207 N N . LEU A 1 166 ? -11.418 2.481 17.695 1.00 93.62 166 LEU A N 1
ATOM 1208 C CA . LEU A 1 166 ? -10.831 1.506 18.622 1.00 93.62 166 LEU A CA 1
ATOM 1209 C C . LEU A 1 166 ? -10.029 2.193 19.733 1.00 93.62 166 LEU A C 1
ATOM 1211 O O . LEU A 1 166 ? -10.200 1.869 20.910 1.00 93.62 166 LEU A O 1
ATOM 1215 N N . ASP A 1 167 ? -9.220 3.193 19.388 1.00 92.44 167 ASP A N 1
ATOM 1216 C CA . ASP A 1 167 ? -8.452 3.978 20.354 1.00 92.44 167 ASP A CA 1
ATOM 1217 C C . ASP A 1 167 ? -9.354 4.781 21.309 1.00 92.44 167 ASP A C 1
ATOM 1219 O O . ASP A 1 167 ? -9.073 4.844 22.513 1.00 92.44 167 ASP A O 1
ATOM 1223 N N . GLN A 1 168 ? -10.470 5.334 20.817 1.00 93.69 168 GLN A N 1
ATOM 1224 C CA . GLN A 1 168 ? -11.471 6.002 21.660 1.00 93.69 168 GLN A CA 1
ATOM 1225 C C . GLN A 1 168 ? -12.152 5.027 22.627 1.00 93.69 168 GLN A C 1
ATOM 1227 O O . GLN A 1 168 ? -12.292 5.340 23.811 1.00 93.69 168 GLN A O 1
ATOM 1232 N N . ILE A 1 169 ? -12.524 3.828 22.164 1.00 93.81 169 ILE A N 1
ATOM 1233 C CA . ILE A 1 169 ? -13.091 2.774 23.021 1.00 93.81 169 ILE A CA 1
ATOM 1234 C C . ILE A 1 169 ? -12.060 2.329 24.066 1.00 93.81 169 ILE A C 1
ATOM 1236 O O . ILE A 1 169 ? -12.398 2.182 25.243 1.00 93.81 169 ILE A O 1
ATOM 1240 N N . ARG A 1 170 ? -10.788 2.167 23.677 1.00 93.88 170 ARG A N 1
ATOM 1241 C CA . ARG A 1 170 ? -9.700 1.800 24.596 1.00 93.88 170 ARG A CA 1
ATOM 1242 C C . ARG A 1 170 ? -9.504 2.846 25.693 1.00 93.88 170 ARG A C 1
ATOM 1244 O O . ARG A 1 170 ? -9.276 2.473 26.842 1.00 93.88 170 ARG A O 1
ATOM 1251 N N . ALA A 1 171 ? -9.601 4.133 25.363 1.00 90.94 171 ALA A N 1
ATOM 1252 C CA . ALA A 1 171 ? -9.458 5.230 26.321 1.00 90.94 171 ALA A CA 1
ATOM 1253 C C . ALA A 1 171 ? -10.705 5.451 27.200 1.00 90.94 171 ALA A C 1
ATOM 1255 O O . ALA A 1 171 ? -10.596 6.026 28.285 1.00 90.94 171 ALA A O 1
ATOM 1256 N N . TYR A 1 172 ? -11.882 5.007 26.751 1.00 91.75 172 TYR A N 1
ATOM 1257 C CA . TYR A 1 172 ? -13.135 5.175 27.482 1.00 91.75 172 TYR A CA 1
ATOM 1258 C C . TYR A 1 172 ? -13.136 4.367 28.785 1.00 91.75 172 TYR A C 1
ATOM 1260 O O . TYR A 1 172 ? -12.801 3.185 28.768 1.00 91.75 172 TYR A O 1
ATOM 1268 N N . ARG A 1 173 ? -13.552 4.973 29.904 1.00 90.75 173 ARG A N 1
ATOM 1269 C CA . ARG A 1 173 ? -13.674 4.301 31.210 1.00 90.75 173 ARG A CA 1
ATOM 1270 C C . ARG A 1 173 ? -15.141 3.987 31.514 1.00 90.75 173 ARG A C 1
ATOM 1272 O O . ARG A 1 173 ? -15.873 4.923 31.845 1.00 90.75 173 ARG A O 1
ATOM 1279 N N . PRO A 1 174 ? -15.576 2.719 31.408 1.00 89.12 174 PRO A N 1
ATOM 1280 C CA . PRO A 1 174 ? -16.948 2.342 31.716 1.00 89.12 174 PRO A CA 1
ATOM 1281 C C . PRO A 1 174 ? -17.293 2.572 33.188 1.00 89.12 174 PRO A C 1
ATOM 1283 O O . PRO A 1 174 ? -16.423 2.484 34.058 1.00 89.12 174 PRO A O 1
ATOM 1286 N N . LYS A 1 175 ? -18.568 2.849 33.466 1.00 87.19 175 LYS A N 1
ATOM 1287 C CA . LYS A 1 175 ? -19.087 2.997 34.840 1.00 87.19 175 LYS A CA 1
ATOM 1288 C C . LYS A 1 175 ? -20.036 1.872 35.237 1.00 87.19 175 LYS A C 1
ATOM 1290 O O . LYS A 1 175 ? -20.200 1.600 36.424 1.00 87.19 175 LYS A O 1
ATOM 1295 N N . THR A 1 176 ? -20.620 1.197 34.251 1.00 85.75 176 THR A N 1
ATOM 1296 C CA . THR A 1 176 ? -21.584 0.112 34.443 1.00 85.75 176 THR A CA 1
ATOM 1297 C C . THR A 1 176 ? -20.969 -1.242 34.119 1.00 85.75 176 THR A C 1
ATOM 1299 O O . THR A 1 176 ? -20.056 -1.352 33.295 1.00 85.75 176 THR A O 1
ATOM 1302 N N . ARG A 1 177 ? -21.498 -2.308 34.729 1.00 85.62 177 ARG A N 1
ATOM 1303 C CA . ARG A 1 177 ? -21.071 -3.687 34.444 1.00 85.62 177 ARG A CA 1
ATOM 1304 C C . ARG A 1 177 ? -21.229 -4.024 32.960 1.00 85.62 177 ARG A C 1
ATOM 1306 O O . ARG A 1 177 ? -20.376 -4.703 32.392 1.00 85.62 177 ARG A O 1
ATOM 1313 N N . GLU A 1 178 ? -22.302 -3.540 32.346 1.00 88.56 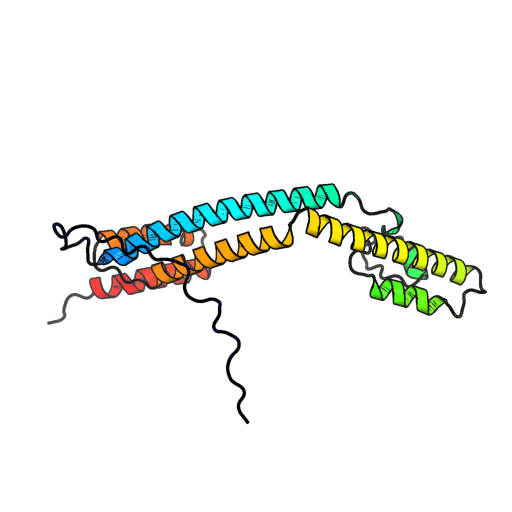178 GLU A N 1
ATOM 1314 C CA . GLU A 1 178 ? -22.604 -3.704 30.928 1.00 88.56 178 GLU A CA 1
ATOM 1315 C C . GLU A 1 178 ? -21.559 -3.001 30.051 1.00 88.56 178 GLU A C 1
ATOM 1317 O O . GLU A 1 178 ? -21.078 -3.593 29.087 1.00 88.56 178 GLU A O 1
ATOM 1322 N N . GLY A 1 179 ? -21.149 -1.780 30.408 1.00 88.62 179 GLY A N 1
ATOM 1323 C CA . GLY A 1 179 ? -20.084 -1.061 29.708 1.00 88.62 179 GLY A CA 1
ATOM 1324 C C . GLY A 1 179 ? -18.720 -1.752 29.829 1.00 88.62 179 GLY A C 1
ATOM 1325 O O . GLY A 1 179 ? -17.993 -1.861 28.840 1.00 88.62 179 GLY A O 1
ATOM 1326 N N . PHE A 1 180 ? -18.390 -2.289 31.010 1.00 89.38 180 PHE A N 1
ATOM 1327 C CA . PHE A 1 180 ? -17.186 -3.110 31.203 1.00 89.38 180 PHE A CA 1
ATOM 1328 C C . PHE A 1 180 ? -17.199 -4.362 30.324 1.00 89.38 180 PHE A C 1
ATOM 1330 O O . PHE A 1 180 ? -16.205 -4.650 29.658 1.00 89.38 180 PHE A O 1
ATOM 1337 N N . ALA A 1 181 ? -18.323 -5.084 30.294 1.00 89.81 181 ALA A N 1
ATOM 1338 C CA . ALA A 1 181 ? -18.480 -6.272 29.462 1.00 89.81 181 ALA A CA 1
ATOM 1339 C C . ALA A 1 181 ? -18.347 -5.938 27.967 1.00 89.81 181 ALA A C 1
ATOM 1341 O O . ALA A 1 181 ? -17.595 -6.602 27.259 1.00 89.81 181 ALA A O 1
ATOM 1342 N N . ALA A 1 182 ? -18.996 -4.864 27.507 1.00 90.94 182 ALA A N 1
ATOM 1343 C CA . ALA A 1 182 ? -18.949 -4.435 26.112 1.00 90.94 182 ALA A CA 1
ATOM 1344 C C . ALA A 1 182 ? -17.533 -4.023 25.671 1.00 90.94 182 ALA A C 1
ATOM 1346 O O . ALA A 1 182 ? -17.080 -4.394 24.588 1.00 90.94 182 ALA A O 1
ATOM 1347 N N . LYS A 1 183 ? -16.792 -3.297 26.521 1.00 92.56 183 LYS A N 1
ATOM 1348 C CA . LYS A 1 183 ? -15.388 -2.957 26.247 1.00 92.56 183 LYS A CA 1
ATOM 1349 C C . LYS A 1 183 ? -14.497 -4.204 26.215 1.00 92.56 183 LYS A C 1
ATOM 1351 O O . LYS A 1 183 ? -13.635 -4.307 25.344 1.00 92.56 183 LYS A O 1
ATOM 1356 N N . ALA A 1 184 ? -14.705 -5.144 27.138 1.00 89.62 184 ALA A N 1
ATOM 1357 C CA . ALA A 1 184 ? -13.955 -6.398 27.180 1.00 89.62 184 ALA A CA 1
ATOM 1358 C C . ALA A 1 184 ? -14.202 -7.267 25.935 1.00 89.62 184 ALA A C 1
ATOM 1360 O O . ALA A 1 184 ? -13.257 -7.849 25.413 1.00 89.62 184 ALA A O 1
ATOM 1361 N N . GLU A 1 185 ? -15.433 -7.304 25.419 1.00 91.06 185 GLU A N 1
ATOM 1362 C CA . GLU A 1 185 ? -15.776 -8.020 24.183 1.00 91.06 185 GLU A CA 1
ATOM 1363 C C . GLU A 1 185 ? -15.029 -7.459 22.962 1.00 91.06 185 GLU A C 1
ATOM 1365 O O . GLU A 1 185 ? -14.507 -8.219 22.146 1.00 91.06 185 GLU A O 1
ATOM 1370 N N . VAL A 1 186 ? -14.911 -6.130 22.855 1.00 91.06 186 VAL A N 1
ATOM 1371 C CA . VAL A 1 186 ? -14.093 -5.493 21.806 1.00 91.06 186 VAL A CA 1
ATOM 1372 C C . VAL A 1 186 ? -12.613 -5.836 21.993 1.00 91.06 186 VAL A C 1
ATOM 1374 O O . VAL A 1 186 ? -11.941 -6.205 21.031 1.00 91.06 186 VAL A O 1
ATOM 1377 N N . ALA A 1 187 ? -12.112 -5.752 23.229 1.00 89.06 187 ALA A N 1
ATOM 1378 C CA . ALA A 1 187 ? -10.713 -6.017 23.558 1.00 89.06 187 ALA A CA 1
ATOM 1379 C C . ALA A 1 187 ? -10.294 -7.476 23.297 1.00 89.06 187 ALA A C 1
ATOM 1381 O O . ALA A 1 187 ? -9.152 -7.715 22.906 1.00 89.06 187 ALA A O 1
ATOM 1382 N N . ALA A 1 188 ? -11.205 -8.438 23.486 1.00 86.19 188 ALA A N 1
ATOM 1383 C CA . ALA A 1 188 ? -10.937 -9.871 23.345 1.00 86.19 188 ALA A CA 1
ATOM 1384 C C . ALA A 1 188 ? -10.339 -10.232 21.976 1.00 86.19 188 ALA A C 1
ATOM 1386 O O . ALA A 1 188 ? -9.419 -11.038 21.906 1.00 86.19 188 ALA A O 1
ATOM 1387 N N . ARG A 1 189 ? -10.764 -9.543 20.908 1.00 83.25 189 ARG A N 1
ATOM 1388 C CA . ARG A 1 189 ? -10.255 -9.735 19.535 1.00 83.25 189 ARG A CA 1
ATOM 1389 C C . ARG A 1 189 ? -8.756 -9.465 19.383 1.00 83.25 189 ARG A C 1
ATOM 1391 O O . ARG A 1 189 ? -8.145 -9.926 18.428 1.00 83.25 189 ARG A O 1
ATOM 1398 N N . PHE A 1 190 ? -8.177 -8.685 20.293 1.00 82.94 190 PHE A N 1
ATOM 1399 C CA . PHE A 1 190 ? -6.771 -8.276 20.264 1.00 82.94 190 PHE A CA 1
ATOM 1400 C C . PHE A 1 190 ? -5.929 -8.968 21.339 1.00 82.94 190 PHE A C 1
ATOM 1402 O O . PHE A 1 190 ? -4.712 -8.790 21.369 1.00 82.94 190 PHE A O 1
ATOM 1409 N N . ILE A 1 191 ? -6.580 -9.699 22.245 1.00 76.69 191 ILE A N 1
ATOM 1410 C CA . ILE A 1 191 ? -5.969 -10.370 23.398 1.00 76.69 191 ILE A CA 1
ATOM 1411 C C . ILE A 1 191 ? -5.886 -11.895 23.152 1.00 76.69 191 ILE A C 1
ATOM 1413 O O . ILE A 1 191 ? -5.457 -12.636 24.029 1.00 76.69 191 ILE A O 1
ATOM 1417 N N . ASP A 1 192 ? -6.240 -12.366 21.951 1.00 66.88 192 ASP A N 1
ATOM 1418 C CA . ASP A 1 192 ? -6.399 -13.792 21.659 1.00 66.88 192 ASP A CA 1
ATOM 1419 C C . ASP A 1 192 ? -5.071 -14.584 21.535 1.00 66.88 192 ASP A C 1
ATOM 1421 O O . ASP A 1 192 ? -4.139 -14.196 20.825 1.00 66.88 192 ASP A O 1
ATOM 1425 N N . ASP A 1 193 ? -5.056 -15.690 22.286 1.00 51.22 193 ASP A N 1
ATOM 1426 C CA . ASP A 1 193 ? -4.317 -16.972 22.318 1.00 51.22 193 ASP A CA 1
ATOM 1427 C C . ASP A 1 193 ? -3.005 -17.215 21.526 1.00 51.22 193 ASP A C 1
ATOM 1429 O O . ASP A 1 193 ? -2.767 -18.311 21.014 1.00 51.22 193 ASP A O 1
ATOM 1433 N N . GLN A 1 194 ? -2.082 -16.253 21.458 1.00 55.72 194 GLN A N 1
ATOM 1434 C CA . GLN A 1 194 ? -0.660 -16.591 21.266 1.00 55.72 194 GLN A CA 1
ATOM 1435 C C . GLN A 1 194 ? 0.086 -16.493 22.597 1.00 55.72 194 GLN A C 1
ATOM 1437 O O . GLN A 1 194 ? -0.189 -15.595 23.390 1.00 55.72 194 GLN A O 1
ATOM 1442 N N . ASP A 1 195 ? 1.064 -17.382 22.818 1.00 56.34 195 ASP A N 1
ATOM 1443 C CA . ASP A 1 195 ? 1.896 -17.471 24.037 1.00 56.34 195 ASP A CA 1
ATOM 1444 C C . ASP A 1 195 ? 2.506 -16.118 24.487 1.00 56.34 195 ASP A C 1
ATOM 1446 O O . ASP A 1 195 ? 2.965 -15.981 25.623 1.00 56.34 195 ASP A O 1
ATOM 1450 N N . ALA A 1 196 ? 2.500 -15.101 23.614 1.00 62.59 196 ALA A N 1
ATOM 1451 C CA . ALA A 1 196 ? 2.824 -13.719 23.930 1.00 62.59 196 ALA A CA 1
ATOM 1452 C C . ALA A 1 196 ? 1.832 -12.720 23.301 1.00 62.59 196 ALA A C 1
ATOM 1454 O O . ALA A 1 196 ? 1.563 -12.742 22.100 1.00 62.59 196 ALA A O 1
ATOM 1455 N N . LEU A 1 197 ? 1.373 -11.758 24.110 1.00 70.69 197 LEU A N 1
ATOM 1456 C CA . LEU A 1 197 ? 0.620 -10.595 23.638 1.00 70.69 197 LEU A CA 1
ATOM 1457 C C . LEU A 1 197 ? 1.487 -9.727 22.719 1.00 70.69 197 LEU A C 1
ATOM 1459 O O . LEU A 1 197 ? 2.581 -9.300 23.093 1.00 70.69 197 LEU A O 1
ATOM 1463 N N . ASN A 1 198 ? 0.962 -9.378 21.544 1.00 79.56 198 ASN A N 1
ATOM 1464 C CA . ASN A 1 198 ? 1.593 -8.371 20.692 1.00 79.56 198 ASN A CA 1
ATOM 1465 C C . ASN A 1 198 ? 1.502 -6.961 21.331 1.00 79.56 198 ASN A C 1
ATOM 1467 O O . ASN A 1 198 ? 0.777 -6.727 22.307 1.00 79.56 198 ASN A O 1
ATOM 1471 N N . ALA A 1 199 ? 2.245 -5.987 20.791 1.00 83.00 199 ALA A N 1
ATOM 1472 C CA . ALA A 1 199 ? 2.308 -4.632 21.353 1.00 83.00 199 ALA A CA 1
ATOM 1473 C C . ALA A 1 199 ? 0.939 -3.921 21.399 1.00 83.00 199 ALA A C 1
ATOM 1475 O O . ALA A 1 199 ? 0.702 -3.091 22.278 1.00 83.00 199 ALA A O 1
ATOM 1476 N N . TYR A 1 200 ? 0.033 -4.242 20.472 1.00 82.25 200 TYR A N 1
ATOM 1477 C CA . TYR A 1 200 ? -1.304 -3.655 20.416 1.00 82.25 200 TYR A CA 1
ATOM 1478 C C . TYR A 1 200 ? -2.250 -4.294 21.449 1.00 82.25 200 TYR A C 1
ATOM 1480 O O . TYR A 1 200 ? -2.884 -3.579 22.228 1.00 82.25 200 TYR A O 1
ATOM 1488 N N . GLY A 1 201 ? -2.256 -5.624 21.556 1.00 83.81 201 GLY A N 1
ATOM 1489 C CA . GLY A 1 201 ? -2.976 -6.386 22.580 1.00 83.81 201 GLY A CA 1
ATOM 1490 C C . GLY A 1 201 ? -2.515 -6.050 23.999 1.00 83.81 201 GLY A C 1
ATOM 1491 O O . GLY A 1 201 ? -3.338 -5.905 24.902 1.00 83.81 201 GLY A O 1
ATOM 1492 N N . THR A 1 202 ? -1.217 -5.787 24.190 1.00 86.50 202 THR A N 1
ATOM 1493 C CA . THR A 1 202 ? -0.668 -5.312 25.473 1.00 86.50 202 THR A CA 1
ATOM 1494 C C . THR A 1 202 ? -1.316 -3.997 25.921 1.00 86.50 202 THR A C 1
ATOM 1496 O O . THR A 1 202 ? -1.671 -3.856 27.093 1.00 86.50 202 THR A O 1
ATOM 1499 N N . LYS A 1 203 ? -1.532 -3.039 25.005 1.00 88.31 203 LYS A N 1
ATOM 1500 C CA . LYS A 1 203 ? -2.199 -1.762 25.327 1.00 88.31 203 LYS A CA 1
ATOM 1501 C C . LYS A 1 203 ? -3.653 -1.972 25.749 1.00 88.31 203 LYS A C 1
ATOM 1503 O O . LYS A 1 203 ? -4.126 -1.305 26.667 1.00 88.31 203 LYS A O 1
ATOM 1508 N N . TRP A 1 204 ? -4.361 -2.891 25.094 1.00 90.56 204 TRP A N 1
ATOM 1509 C CA . TRP A 1 204 ? -5.732 -3.249 25.460 1.00 90.56 204 TRP A CA 1
ATOM 1510 C C . TRP A 1 204 ? -5.802 -3.926 26.831 1.00 90.56 204 TRP A C 1
ATOM 1512 O O . TRP A 1 204 ? -6.602 -3.508 27.667 1.00 90.56 204 TRP A O 1
ATOM 1522 N N . ALA A 1 205 ? -4.916 -4.885 27.108 1.00 87.62 205 ALA A N 1
ATOM 1523 C CA . ALA A 1 205 ? -4.825 -5.531 28.416 1.00 87.62 205 ALA A CA 1
ATOM 1524 C C . ALA A 1 205 ? -4.535 -4.518 29.539 1.00 87.62 205 ALA A C 1
ATOM 1526 O O . ALA A 1 205 ? -5.201 -4.529 30.574 1.00 87.62 205 ALA A O 1
ATOM 1527 N N . GLN A 1 206 ? -3.597 -3.589 29.318 1.00 89.38 206 GLN A N 1
ATOM 1528 C CA . GLN A 1 206 ? -3.298 -2.506 30.262 1.00 89.38 206 GLN A CA 1
ATOM 1529 C C . GLN A 1 206 ? -4.505 -1.594 30.506 1.00 89.38 206 GLN A C 1
ATOM 1531 O O . GLN A 1 206 ? -4.777 -1.249 31.655 1.00 89.38 206 GLN A O 1
ATOM 1536 N N . ALA A 1 207 ? -5.245 -1.228 29.454 1.00 88.12 207 ALA A N 1
ATOM 1537 C CA . ALA A 1 207 ? -6.444 -0.404 29.582 1.00 88.12 207 ALA A CA 1
ATOM 1538 C C . ALA A 1 207 ? -7.527 -1.103 30.421 1.00 88.12 207 ALA A C 1
ATOM 1540 O O . ALA A 1 207 ? -8.054 -0.504 31.354 1.00 88.12 207 ALA A O 1
ATOM 1541 N N . ILE A 1 208 ? -7.797 -2.387 30.159 1.00 88.88 208 ILE A N 1
ATOM 1542 C CA . ILE A 1 208 ? -8.765 -3.174 30.940 1.00 88.88 208 ILE A CA 1
ATOM 1543 C C . ILE A 1 208 ? -8.330 -3.291 32.408 1.00 88.88 208 ILE A C 1
ATOM 1545 O O . ILE A 1 208 ? -9.141 -3.089 33.311 1.00 88.88 208 ILE A O 1
ATOM 1549 N N . LEU A 1 209 ? -7.048 -3.569 32.675 1.00 87.38 209 LEU A N 1
ATOM 1550 C CA . LEU A 1 209 ? -6.527 -3.643 34.046 1.00 87.38 209 LEU A CA 1
ATOM 1551 C C . LEU A 1 209 ? -6.661 -2.306 34.789 1.00 87.38 209 LEU A C 1
ATOM 1553 O O . LEU A 1 209 ? -7.056 -2.298 35.958 1.00 87.38 209 LEU A O 1
ATOM 1557 N N . ALA A 1 210 ? -6.368 -1.189 34.117 1.00 87.12 210 ALA A N 1
ATOM 1558 C CA . ALA A 1 210 ? -6.489 0.151 34.684 1.00 87.12 210 ALA A CA 1
ATOM 1559 C C . ALA A 1 210 ? -7.938 0.508 35.043 1.00 87.12 210 ALA A C 1
ATOM 1561 O O . ALA A 1 210 ? -8.162 1.187 36.045 1.00 87.12 210 ALA A O 1
ATOM 1562 N N . ASP A 1 211 ? -8.917 0.027 34.276 1.00 86.06 211 ASP A N 1
ATOM 1563 C CA . ASP A 1 211 ? -10.328 0.284 34.568 1.00 86.06 211 ASP A CA 1
ATOM 1564 C C . ASP A 1 211 ? -10.857 -0.587 35.725 1.00 86.06 211 ASP A C 1
ATOM 1566 O O . ASP A 1 211 ? -11.770 -0.179 36.442 1.00 86.06 211 ASP A O 1
ATOM 1570 N N . VAL A 1 212 ? -10.273 -1.774 35.951 1.00 80.81 212 VAL A N 1
ATOM 1571 C CA . VAL A 1 212 ? -10.697 -2.714 37.009 1.00 80.81 212 VAL A CA 1
ATOM 1572 C C . VAL A 1 212 ? -10.062 -2.415 38.374 1.00 80.81 212 VAL A C 1
ATOM 1574 O O . VAL A 1 212 ? -10.690 -2.673 39.403 1.00 80.81 212 VAL A O 1
ATOM 1577 N N . GLN A 1 213 ? -8.845 -1.861 38.427 1.00 76.44 213 GLN A N 1
ATOM 1578 C CA . GLN A 1 213 ? -8.165 -1.545 39.697 1.00 76.44 213 GLN A CA 1
ATOM 1579 C C . GLN A 1 213 ? -8.973 -0.635 40.649 1.00 76.44 213 GLN A C 1
ATOM 1581 O O . GLN A 1 213 ? -9.070 -0.979 41.828 1.00 76.44 213 GLN A O 1
ATOM 1586 N N . PRO A 1 214 ? -9.618 0.456 40.191 1.00 65.38 214 PRO A N 1
ATOM 1587 C CA . PRO A 1 214 ? -10.442 1.314 41.046 1.00 65.38 214 PRO A CA 1
ATOM 1588 C C . PRO A 1 214 ? -11.649 0.601 41.665 1.00 65.38 214 PRO A C 1
ATOM 1590 O O . PRO A 1 214 ? -12.098 0.989 42.736 1.00 65.38 214 PRO A O 1
ATOM 1593 N N . MET A 1 215 ? -12.162 -0.453 41.020 1.00 61.25 215 MET A N 1
ATOM 1594 C CA . MET A 1 215 ? -13.279 -1.251 41.539 1.00 61.25 215 MET A CA 1
ATOM 1595 C C . MET A 1 215 ? -12.842 -2.287 42.584 1.00 61.25 215 MET A C 1
ATOM 1597 O O . MET A 1 215 ? -13.675 -2.798 43.329 1.00 61.25 215 MET A O 1
ATOM 1601 N N . ARG A 1 216 ? -11.546 -2.630 42.627 1.00 58.81 216 ARG A N 1
ATOM 1602 C CA . ARG A 1 216 ? -10.976 -3.621 43.556 1.00 58.81 216 ARG A CA 1
ATOM 1603 C C . ARG A 1 216 ? -10.441 -3.018 44.847 1.00 58.81 216 ARG A C 1
ATOM 1605 O O . ARG A 1 216 ? -10.154 -3.782 45.762 1.00 58.81 216 ARG A O 1
ATOM 1612 N N . SER A 1 217 ? -10.302 -1.699 44.928 1.00 48.94 217 SER A N 1
ATOM 1613 C CA . SER A 1 217 ? -9.970 -1.012 46.173 1.00 48.94 217 SER A CA 1
ATOM 1614 C C . SER A 1 217 ? -11.254 -0.800 46.980 1.00 48.94 217 SER A C 1
ATOM 1616 O O . SER A 1 217 ? -12.000 0.131 46.672 1.00 48.94 217 SER A O 1
ATOM 1618 N N . PRO A 1 218 ? -11.563 -1.627 48.000 1.00 45.97 218 PRO A N 1
ATOM 1619 C CA . PRO A 1 218 ? -12.555 -1.228 48.980 1.00 45.97 218 PRO A CA 1
ATOM 1620 C C . PRO A 1 218 ? -12.064 0.060 49.639 1.00 45.97 218 PRO A C 1
ATOM 1622 O O . PRO A 1 218 ? -10.871 0.213 49.907 1.00 45.97 218 PRO A O 1
ATOM 1625 N N . LEU A 1 219 ? -12.993 0.983 49.872 1.00 48.91 219 LEU A N 1
ATOM 1626 C CA . LEU A 1 219 ? -12.804 2.152 50.719 1.00 48.91 219 LEU A CA 1
ATOM 1627 C C . LEU A 1 219 ? -12.090 1.718 52.006 1.00 48.91 219 LEU A C 1
ATOM 1629 O O . LEU A 1 219 ? -12.698 1.110 52.884 1.00 48.91 219 LEU A O 1
ATOM 1633 N N . SER A 1 220 ? -10.797 2.012 52.106 1.00 43.91 220 SER A N 1
ATOM 1634 C CA . SER A 1 220 ? -10.103 2.068 53.383 1.00 43.91 220 SER A CA 1
ATOM 1635 C C . SER A 1 220 ? -10.581 3.342 54.073 1.00 43.91 220 SER A C 1
ATOM 1637 O O . SER A 1 220 ? -9.989 4.410 53.903 1.00 43.91 220 SER A O 1
ATOM 1639 N N . SER A 1 221 ? -11.736 3.226 54.727 1.00 42.12 221 SER A N 1
ATOM 1640 C CA . SER A 1 221 ? -12.191 4.105 55.805 1.00 42.12 221 SER A CA 1
ATOM 1641 C C . SER A 1 221 ? -11.358 3.882 57.057 1.00 42.12 221 SER A C 1
ATOM 1643 O O . SER A 1 221 ? -11.121 2.688 57.357 1.00 42.12 221 SER A O 1
#

Secondary structure (DSSP, 8-state):
-----S---S------------SSSTTTTTTTHHHHHHHHHHHHHH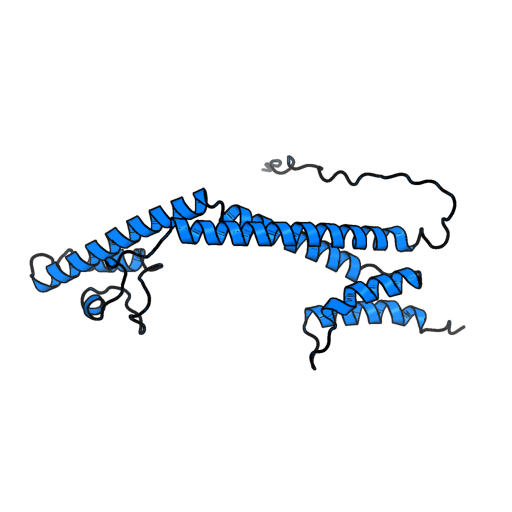HHHHHHHHHHHHHHHHHHHHH-SPPGGGB--GGGTTTT----S-TTSB-TT-HHHHHHHHHHHGGGTTSHHHHHHHHHHHHHHHHHHHHHHHHHHHHHHHTHHHHHHHHHHHHHHHHHHHHHHHH----SHHHHHHHHHHHHTTS-SSSS--HHHHHHHHHHHHHHHHHH-----

pLDDT: mean 80.9, std 19.42, range [27.5, 96.69]